Protein 8DIO (pdb70)

Nearest PDB structures (foldseek):
  8dio-assembly2_B  TM=1.007E+00  e=1.230E-20  Danio rerio
  8dio-assembly1_A  TM=1.001E+00  e=4.585E-19  Danio rerio
  5v4r-assembly1_A  TM=9.977E-01  e=3.016E-18  Homo sapiens
  4zc4-assembly1_D  TM=9.791E-01  e=2.599E-18  Homo sapiens
  5c0v-assembly2_B  TM=9.971E-01  e=9.909E-18  Homo sapiens

Organism: Danio rerio (NCBI:txid7955)

Solvent-accessible surface area: 15575 Å² total; per-residue (Å²): 204,36,35,2,78,49,2,59,118,101,117,24,63,55,130,125,40,14,100,127,1,71,142,102,0,36,89,39,8,152,188,70,26,29,13,110,2,78,42,5,16,31,0,0,91,0,0,3,89,16,1,34,86,110,55,73,161,155,20,7,75,42,0,55,100,20,0,24,66,4,15,162,108,38,53,18,14,1,17,1,1,0,0,41,7,0,8,110,5,5,81,61,76,65,75,92,89,9,7,126,24,0,8,74,5,0,18,101,5,42,119,60,25,13,9,18,0,0,42,32,0,104,31,1,62,82,161,21,87,44,154,156,42,87,35,73,112,115,0,112,57,22,10,65,48,27,64,44,26,96,178,24,30,0,42,60,2,60,93,166,164,25,60,70,116,114,54,9,92,118,0,74,49,95,0,45,102,39,13,170,183,87,23,39,16,99,4,68,43,6,16,14,0,0,62,0,1,2,91,20,2,44,110,108,57,50,64,64,15,3,89,78,0,38,116,26,0,29,75,4,21,172,112,39,50,13,28,1,18,3,2,0,0,59,7,0,7,126,6,9,90,66,136,73,68,103,90,5,10,132,21,0,16,71,12,0,21,96,7,44,112,64,22,11,21,10,0,9,64,32,0,98,36,4,60,64,163,26,104,86,152,46,95,38,39,107,110,0,106,126,39,9,76,83,44,78,61

Secondary structure (DSSP, 8-state):
--HHHHHHSTT---HHHHHHHHHHHHHHHHHH-TT--HHHHHHHHHHHHHHHHS--HHHHHHHHHHHHHHHHHT--HHHHHHHHHHHHHHHHS--HHHHHHHHHHHHHHHHTT--HHHHHHHHHHHH----S----HHHHHHHTTTSTT-/--HHHHHTSTT---HHHHHHHHHHHHHHHHHT-TTT-HHHHHHHHHHHHHHHHS--HHHHHHHHHHHHHHHTTT--HHHHHHHHHHHHHHHHS--HHHHHHHHHHHHHHHHTT--HHHHHHHHHHTT--------HHHHHHHTTS--

Foldseek 3Di:
DDLLVQCLDDPRNDDVSVVVLVCVLVVCCVVQHQPRDVSVLSVLQSLLRVCLPVNDPVSLVVLVVSQVVSVVVPRNSSVLSNLSSLLNSCQSPNDLVSVVVLLVVLLVCVVVVHCSSLVSVVNSVVRHPDPPRDHDPVSVVVNVVCVVVD/DPLLVQCLDVVRNDPVSVVVLVVVLVVCCVVQHQPRDVSVLSLLQSLLRVCLVPNDPVSLVVLVVSQVVSVVVVRNSSVLSVLSSLLVSCQSPNDVVSVVVLQVVLVVQVVVVDCSSLVSVVVSVVDHPDPDDHDVVNVVVNVVVPD

Sequence (297 aa):
QHPSHELLKENGFTQHVYHKYRRRCLNERKRLGIGQSQEMNTTLFRFWSFFLRDHFNRKMYEEFRQLSVEDGKEGYRYGLECLFRFYSYGLERKFRPDIFKDFQEETVKDYEAGQLYGLEKFWAFLKYSKTKNMEIEPKLQEHLSKFRRLEQHPSHELLKENGFTQHVYHKYRRRCLNERKRLGIGQSQEMNTTLFRFWSFFLRDHFNRKMYEEFRQQLSVEDGKEGYRYGLECLFRFYSYGLERKFRPDIFKDFQEETVKDYEAGQLYGLEKFWAFLKYSKTNMEIEPKLQEHLSKFRR

Radius of gyration: 20.03 Å; Cα contacts (8 Å, |Δi|>4): 323; chains: 2; bounding box: 47×46×46 Å

Structure (mmCIF, N/CA/C/O backbone):
data_8DIO
#
_entry.id   8DIO
#
_cell.length_a   47.950
_cell.length_b   59.702
_cell.length_c   60.381
_cell.angle_alpha   90.000
_cell.angle_beta   100.307
_cell.angle_gamma   90.000
#
_symmetry.space_group_name_H-M   'P 1 21 1'
#
loop_
_entity.id
_entity.type
_entity.pdbx_description
1 polymer 'La ribonucleoprotein 1, translational regulator'
2 non-polymer '[[(2~{R},3~{S},4~{R},5~{R})-5-(2-azanyl-7-methyl-6-oxidanylidene-1~{H}-purin-9-ium-9-yl)-3,4-bis(oxidanyl)oxolan-2-yl]methoxy-oxidanyl-phosphoryl] [[(2~{R},3~{S},4~{R},5~{R})-5-(4-azanyl-2-oxidanylidene-pyrimidin-1-yl)-3,4-bis(oxidanyl)oxolan-2-yl]methoxy-oxidanyl-phosphoryl] hydrogen phosphate'
3 non-polymer 2-amino-7-methyl-1,7-dihydro-6H-purin-6-one
4 water water
#
loop_
_atom_site.group_PDB
_atom_site.id
_atom_site.type_symbol
_atom_site.label_atom_id
_atom_site.label_alt_id
_atom_site.label_comp_id
_atom_site.label_asym_id
_atom_site.label_entity_id
_atom_site.label_seq_id
_atom_site.pdbx_PDB_ins_code
_atom_site.Cartn_x
_atom_site.Cartn_y
_atom_site.Cartn_z
_atom_site.occupancy
_atom_site.B_iso_or_equiv
_atom_site.auth_seq_id
_atom_site.auth_comp_id
_atom_site.auth_asym_id
_atom_site.auth_atom_id
_atom_site.pdbx_PDB_model_num
ATOM 1 N N . GLN A 1 1 ? 19.81244 3.11875 -14.19974 1.000 42.18868 796 GLN A N 1
ATOM 2 C CA . GLN A 1 1 ? 20.70290 4.08180 -13.53003 1.000 42.40111 796 GLN A CA 1
ATOM 3 C C . GLN A 1 1 ? 20.05904 4.63639 -12.24047 1.000 39.25573 796 GLN A C 1
ATOM 4 O O . GLN A 1 1 ? 20.65156 4.55582 -11.17807 1.000 39.56229 796 GLN A O 1
ATOM 17 N N . HIS A 1 2 ? 18.85877 5.18596 -12.31879 1.000 37.77519 797 HIS A N 1
ATOM 18 C CA . HIS A 1 2 ? 18.20634 5.77753 -11.13240 1.000 34.98888 797 HIS A CA 1
ATOM 19 C C . HIS A 1 2 ? 17.52038 4.71065 -10.28732 1.000 33.36181 797 HIS A C 1
ATOM 20 O O . HIS A 1 2 ? 16.74260 3.90853 -10.83095 1.000 32.90337 797 HIS A O 1
ATOM 34 N N . PRO A 1 3 ? 17.68570 4.71858 -8.95325 1.000 32.42804 798 PRO A N 1
ATOM 35 C CA . PRO A 1 3 ? 17.09164 3.64224 -8.13870 1.000 32.11136 798 PRO A CA 1
ATOM 36 C C . PRO A 1 3 ? 15.62394 3.36431 -8.44845 1.000 30.51795 798 PRO A C 1
ATOM 37 O O . PRO A 1 3 ? 15.19986 2.20841 -8.43274 1.000 30.04916 798 PRO A O 1
ATOM 48 N N . SER A 1 4 ? 14.83046 4.39769 -8.70399 1.000 29.89374 799 SER A N 1
ATOM 49 C CA . SER A 1 4 ? 13.44442 4.13683 -9.05639 1.000 28.15483 799 SER A CA 1
ATOM 50 C C . SER A 1 4 ? 13.35422 3.26440 -10.30477 1.000 28.00484 799 SER A C 1
ATOM 51 O O . SER A 1 4 ? 12.41546 2.46128 -10.43780 1.000 27.29344 799 SER A O 1
ATOM 59 N N . HIS A 1 5 ? 14.33174 3.36762 -11.20681 1.000 30.81313 800 HIS A N 1
ATOM 60 C CA . HIS A 1 5 ? 14.25923 2.60925 -12.45511 1.000 32.31667 800 HIS A CA 1
ATOM 61 C C . HIS A 1 5 ? 14.73369 1.17807 -12.23975 1.000 33.85110 800 HIS A C 1
ATOM 62 O O . HIS A 1 5 ? 14.14860 0.23626 -12.78424 1.000 34.20290 800 HIS A O 1
ATOM 76 N N . GLU A 1 6 ? 15.75863 0.98167 -11.41414 1.000 31.26035 801 GLU A N 1
ATOM 77 C CA . GLU A 1 6 ? 16.11059 -0.37316 -11.00173 1.000 32.38752 801 GLU A CA 1
ATOM 78 C C . GLU A 1 6 ? 14.93055 -1.04324 -10.30369 1.000 30.55769 801 GLU A C 1
ATOM 79 O O . GLU A 1 6 ? 14.53716 -2.15741 -10.65656 1.000 31.36880 801 GLU A O 1
ATOM 83 N N . LEU A 1 7 ? 14.32891 -0.36436 -9.32681 1.000 31.94245 802 LEU A N 1
ATOM 84 C CA . LEU A 1 7 ? 13.23624 -0.97133 -8.57163 1.000 30.21046 802 LEU A CA 1
ATOM 85 C C . LEU A 1 7 ? 12.05157 -1.33698 -9.45082 1.000 29.97088 802 LEU A C 1
ATOM 86 O O . LEU A 1 7 ? 11.25234 -2.19291 -9.06077 1.000 29.63059 802 LEU A O 1
ATOM 102 N N . LEU A 1 8 ? 11.90179 -0.71099 -10.61493 1.000 30.44906 803 LEU A N 1
ATOM 103 C CA . LEU A 1 8 ? 10.71701 -0.95544 -11.43301 1.000 29.95544 803 LEU A CA 1
ATOM 104 C C . LEU A 1 8 ? 10.91715 -2.09487 -12.42114 1.000 32.45842 803 LEU A C 1
ATOM 105 O O . LEU A 1 8 ? 9.94480 -2.54866 -13.01347 1.000 32.60324 803 LEU A O 1
ATOM 121 N N . LYS A 1 9 ? 12.13750 -2.58526 -12.59112 1.000 34.93482 804 LYS A N 1
ATOM 122 C CA . LYS A 1 9 ? 12.41900 -3.61498 -13.56881 1.000 37.72023 804 LYS A CA 1
ATOM 123 C C . LYS A 1 9 ? 11.94955 -4.98719 -13.08753 1.000 38.16131 804 LYS A C 1
ATOM 124 O O . LYS A 1 9 ? 11.53713 -5.17963 -11.93694 1.000 36.67690 804 LYS A O 1
ATOM 143 N N . GLU A 1 10 ? 12.05761 -5.95142 -14.00347 1.000 40.54682 805 GLU A N 1
ATOM 144 C CA . GLU A 1 10 ? 11.57991 -7.30215 -13.77291 1.000 41.57937 805 GLU A CA 1
ATOM 145 C C . GLU A 1 10 ? 12.28241 -7.90076 -12.57288 1.000 41.69782 805 GLU A C 1
ATOM 146 O O . GLU A 1 10 ? 13.51186 -7.97220 -12.54496 1.000 43.35307 805 GLU A O 1
ATOM 150 N N . ASN A 1 11 ? 11.49731 -8.33053 -11.58554 1.000 39.94441 806 ASN A N 1
ATOM 151 C CA . ASN A 1 11 ? 12.02333 -8.82525 -10.31944 1.000 39.74508 806 ASN A CA 1
ATOM 152 C C . ASN A 1 11 ? 13.22059 -7.98425 -9.86224 1.000 39.53712 806 ASN A C 1
ATOM 153 O O . ASN A 1 11 ? 14.26716 -8.49657 -9.47321 1.000 41.16253 806 ASN A O 1
ATOM 157 N N . GLY A 1 12 ? 13.06673 -6.66212 -9.93440 1.000 37.37590 807 GLY A N 1
ATOM 158 C CA . GLY A 1 12 ? 14.15658 -5.78626 -9.53527 1.000 37.04812 807 GLY A CA 1
ATOM 159 C C . GLY A 1 12 ? 13.92710 -5.11496 -8.19860 1.000 34.59327 807 GLY A C 1
ATOM 160 O O . GLY A 1 12 ? 14.82912 -4.46887 -7.66873 1.000 34.69762 807 GLY A O 1
ATOM 164 N N . PHE A 1 13 ? 12.73881 -5.25424 -7.63309 1.000 33.53477 808 PHE A N 1
ATOM 165 C CA . PHE A 1 13 ? 12.49043 -4.67398 -6.32194 1.000 31.60626 808 PHE A CA 1
ATOM 166 C C . PHE A 1 13 ? 13.28682 -5.42910 -5.26337 1.000 32.57861 808 PHE A C 1
ATOM 167 O O . PHE A 1 13 ? 13.17491 -6.65662 -5.13863 1.000 33.75659 808 PHE A O 1
ATOM 184 N N . THR A 1 14 ? 14.12156 -4.70414 -4.52236 1.000 31.29776 809 THR A N 1
ATOM 185 C CA . THR A 1 14 ? 14.70583 -5.22386 -3.29037 1.000 31.97874 809 THR A CA 1
ATOM 186 C C . THR A 1 14 ? 14.39656 -4.23887 -2.16667 1.000 30.93550 809 THR A C 1
ATOM 187 O O . THR A 1 14 ? 14.21225 -3.02770 -2.39034 1.000 30.67184 809 THR A O 1
ATOM 198 N N . GLN A 1 15 ? 14.33290 -4.78455 -0.94666 1.000 29.59526 810 GLN A N 1
ATOM 199 C CA . GLN A 1 15 ? 13.86531 -3.99141 0.18101 1.000 29.12312 810 GLN A CA 1
ATOM 200 C C . GLN A 1 15 ? 14.94137 -3.02726 0.65140 1.000 30.34928 810 GLN A C 1
ATOM 201 O O . GLN A 1 15 ? 14.61836 -1.91684 1.08960 1.000 30.24113 810 GLN A O 1
ATOM 215 N N . HIS A 1 16 ? 16.20853 -3.42507 0.55698 1.000 33.05740 811 HIS A N 1
ATOM 216 C CA . HIS A 1 16 ? 17.25785 -2.53497 1.04074 1.000 34.20581 811 HIS A CA 1
ATOM 217 C C . HIS A 1 16 ? 17.47400 -1.37534 0.08672 1.000 34.57729 811 HIS A C 1
ATOM 218 O O . HIS A 1 16 ? 17.77912 -0.26765 0.53149 1.000 34.96453 811 HIS A O 1
ATOM 232 N N . VAL A 1 17 ? 17.31892 -1.60782 -1.22589 1.000 30.99540 812 VAL A N 1
ATOM 233 C CA . VAL A 1 17 ? 17.43889 -0.50908 -2.17872 1.000 31.13966 812 VAL A CA 1
ATOM 234 C C . VAL A 1 17 ? 16.26103 0.43873 -2.01167 1.000 30.24883 812 VAL A C 1
ATOM 235 O O . VAL A 1 17 ? 16.43755 1.66087 -1.98635 1.000 30.72049 812 VAL A O 1
ATOM 248 N N . TYR A 1 18 ? 15.05263 -0.10816 -1.81896 1.000 28.43781 813 TYR A N 1
ATOM 249 C CA . TYR A 1 18 ? 13.88255 0.74889 -1.67321 1.000 27.53867 813 TYR A CA 1
ATOM 250 C C . TYR A 1 18 ? 13.94088 1.53604 -0.36261 1.000 28.20425 813 TYR A C 1
ATOM 251 O O . TYR A 1 18 ? 13.60672 2.73125 -0.33267 1.000 28.38245 813 TYR A O 1
ATOM 269 N N . HIS A 1 19 ? 14.37448 0.89052 0.72847 1.000 27.52302 814 HIS A N 1
ATOM 270 C CA . HIS A 1 19 ? 14.40042 1.58533 2.00960 1.000 27.86526 814 HIS A CA 1
ATOM 271 C C . HIS A 1 19 ? 15.35058 2.78367 1.95359 1.000 29.11470 814 HIS A C 1
ATOM 272 O O . HIS A 1 19 ? 15.01521 3.87873 2.40623 1.000 28.97411 814 HIS A O 1
ATOM 286 N N . LYS A 1 20 ? 16.55500 2.57688 1.40927 1.000 28.70934 815 LYS A N 1
ATOM 287 C CA . LYS A 1 20 ? 17.51055 3.66368 1.20346 1.000 29.39730 815 LYS A CA 1
ATOM 288 C C . LYS A 1 20 ? 16.89300 4.80792 0.39864 1.000 29.12920 815 LYS A C 1
ATOM 289 O O . LYS A 1 20 ? 16.92384 5.96756 0.80769 1.000 29.25037 815 LYS A O 1
ATOM 308 N N . TYR A 1 21 ? 16.30160 4.47271 -0.74636 1.000 27.35510 816 TYR A N 1
ATOM 309 C CA . TYR A 1 21 ? 15.76629 5.47358 -1.66325 1.000 27.05720 816 TYR A CA 1
ATOM 310 C C . TYR A 1 21 ? 14.62966 6.27296 -1.02379 1.000 26.80799 816 TYR A C 1
ATOM 311 O O . TYR A 1 21 ? 14.61578 7.51224 -1.07364 1.000 26.92261 816 TYR A O 1
ATOM 329 N N . ARG A 1 22 ? 13.66337 5.56692 -0.43035 1.000 28.48219 817 ARG A N 1
ATOM 330 C CA . ARG A 1 22 ? 12.55959 6.19110 0.28956 1.000 27.69567 817 ARG A CA 1
ATOM 331 C C . ARG A 1 22 ? 13.03961 7.20259 1.33472 1.000 27.98221 817 ARG A C 1
ATOM 332 O O . ARG A 1 22 ? 12.58672 8.34944 1.36163 1.000 27.08321 817 ARG A O 1
ATOM 353 N N . ARG A 1 23 ? 13.91212 6.75592 2.22911 1.000 30.74547 818 ARG A N 1
ATOM 354 C CA . ARG A 1 23 ? 14.41461 7.57915 3.31772 1.000 29.99222 818 ARG A CA 1
ATOM 355 C C . ARG A 1 23 ? 15.03993 8.87170 2.80976 1.000 30.93658 818 ARG A C 1
ATOM 356 O O . ARG A 1 23 ? 14.71092 9.96164 3.28904 1.000 29.42305 818 ARG A O 1
ATOM 377 N N . ARG A 1 24 ? 15.92432 8.77080 1.82111 1.000 29.10073 819 ARG A N 1
ATOM 378 C CA . ARG A 1 24 ? 16.47984 9.97030 1.19513 1.000 29.13168 819 ARG A CA 1
ATOM 379 C C . ARG A 1 24 ? 15.37884 10.89626 0.67174 1.000 28.53047 819 ARG A C 1
ATOM 380 O O . ARG A 1 24 ? 15.35578 12.09245 0.99226 1.000 27.79517 819 ARG A O 1
ATOM 401 N N . CYS A 1 25 ? 14.43984 10.35360 -0.11065 1.000 26.45556 820 CYS A N 1
ATOM 402 C CA . CYS A 1 25 ? 13.31884 11.14818 -0.62230 1.000 25.92642 820 CYS A CA 1
ATOM 403 C C . CYS A 1 25 ? 12.52807 11.82198 0.50149 1.000 23.86034 820 CYS A C 1
ATOM 404 O O . CYS A 1 25 ? 12.31952 13.04120 0.49263 1.000 22.96336 820 CYS A O 1
ATOM 412 N N . LEU A 1 26 ? 12.04864 11.03300 1.46969 1.000 27.72424 821 LEU A N 1
ATOM 413 C CA . LEU A 1 26 ? 11.32349 11.62602 2.58764 1.000 25.10614 821 LEU A CA 1
ATOM 414 C C . LEU A 1 26 ? 12.20111 12.61201 3.36907 1.000 25.20610 821 LEU A C 1
ATOM 415 O O . LEU A 1 26 ? 11.73399 13.68047 3.77767 1.000 24.00258 821 LEU A O 1
ATOM 431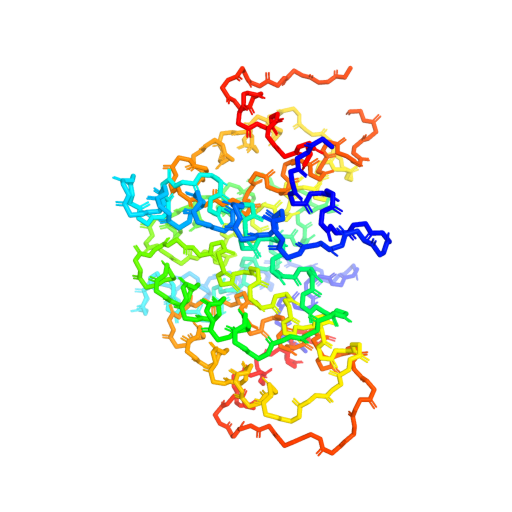 N N . ASN A 1 27 ? 13.47133 12.27538 3.58235 1.000 29.58719 822 ASN A N 1
ATOM 432 C CA . ASN A 1 27 ? 14.37259 13.21151 4.24124 1.000 29.71019 822 ASN A CA 1
ATOM 433 C C . ASN A 1 27 ? 14.45910 14.52208 3.44928 1.000 30.13851 822 ASN A C 1
ATOM 434 O O . ASN A 1 27 ? 14.30523 15.61250 4.00266 1.000 29.03341 822 ASN A O 1
ATOM 445 N N . GLU A 1 28 ? 14.63874 14.43141 2.13026 1.000 30.19945 823 GLU A N 1
ATOM 446 C CA . GLU A 1 28 ? 14.71975 15.65268 1.31649 1.000 30.49623 823 GLU A CA 1
ATOM 447 C C . GLU A 1 28 ? 13.37258 16.40923 1.25553 1.000 29.12038 823 GLU A C 1
ATOM 448 O O . GLU A 1 28 ? 13.36594 17.64784 1.19417 1.000 28.76344 823 GLU A O 1
ATOM 460 N N . ARG A 1 29 ? 12.23335 15.71900 1.35008 1.000 29.67245 824 ARG A N 1
ATOM 461 C CA . ARG A 1 29 ? 10.95713 16.42789 1.47881 1.000 28.24602 824 ARG A CA 1
ATOM 462 C C . ARG A 1 29 ? 10.91592 17.30057 2.73884 1.000 27.14411 824 ARG A C 1
ATOM 463 O O . ARG A 1 29 ? 10.47801 18.45612 2.68450 1.000 27.10984 824 ARG A O 1
ATOM 484 N N . LYS A 1 30 ? 11.37318 16.77722 3.87821 1.000 30.07788 825 LYS A N 1
ATOM 485 C CA . LYS A 1 30 ? 11.35937 17.58254 5.09506 1.000 31.43841 825 LYS A CA 1
ATOM 486 C C . LYS A 1 30 ? 12.37601 18.71122 5.01980 1.000 33.38059 825 LYS A C 1
ATOM 487 O O . LYS A 1 30 ? 12.06935 19.85920 5.35970 1.000 34.57073 825 LYS A O 1
ATOM 506 N N . ARG A 1 31 ? 13.58987 18.41445 4.56604 1.000 31.00550 826 ARG A N 1
ATOM 507 C CA . ARG A 1 31 ? 14.64879 19.41765 4.59396 1.000 33.21772 826 ARG A CA 1
ATOM 508 C C . ARG A 1 31 ? 14.29619 20.59489 3.69873 1.000 33.42258 826 ARG A C 1
ATOM 509 O O . ARG A 1 31 ? 14.38193 21.76314 4.11721 1.000 35.00637 826 ARG A O 1
ATOM 530 N N . LEU A 1 32 ? 13.92611 20.30675 2.44973 1.000 30.13488 827 LEU A N 1
ATOM 531 C CA . LEU A 1 32 ? 13.70433 21.32571 1.42853 1.000 30.39528 827 LEU A CA 1
ATOM 532 C C . LEU A 1 32 ? 12.27651 21.85876 1.43416 1.000 29.20665 827 LEU A C 1
ATOM 533 O O . LEU A 1 32 ? 12.05770 23.01607 1.07929 1.000 30.02290 827 LEU A O 1
ATOM 549 N N . GLY A 1 33 ? 11.31844 21.05614 1.83840 1.000 27.59347 828 GLY A N 1
ATOM 550 C CA . GLY A 1 33 ? 9.94390 21.49545 1.90879 1.000 26.65139 828 GLY A CA 1
ATOM 551 C C . GLY A 1 33 ? 9.08439 20.78416 0.88235 1.000 24.77843 828 GLY A C 1
ATOM 552 O O . GLY A 1 33 ? 9.56242 20.34310 -0.17533 1.000 25.86893 828 GLY A O 1
ATOM 556 N N . ILE A 1 34 ? 7.79812 20.65053 1.21156 1.000 25.96487 829 ILE A N 1
ATOM 557 C CA . ILE A 1 34 ? 6.83627 20.04864 0.29562 1.000 25.84846 829 ILE A CA 1
ATOM 558 C C . ILE A 1 34 ? 6.92675 20.70756 -1.06624 1.000 26.94069 829 ILE A C 1
ATOM 559 O O . ILE A 1 34 ? 6.96907 21.94183 -1.18846 1.000 27.04211 829 ILE A O 1
ATOM 575 N N . GLY A 1 35 ? 6.92711 19.88736 -2.10095 1.000 24.78668 830 GLY A N 1
ATOM 576 C CA . GLY A 1 35 ? 6.88710 20.38240 -3.45959 1.000 25.87101 830 GLY A CA 1
ATOM 577 C C . GLY A 1 35 ? 8.20206 20.91850 -3.96128 1.000 26.96388 830 GLY A C 1
ATOM 578 O O . GLY A 1 35 ? 8.28649 21.37081 -5.11069 1.000 27.75769 830 GLY A O 1
ATOM 582 N N . GLN A 1 36 ? 9.23558 20.85354 -3.15508 1.000 27.29323 831 GLN A N 1
ATOM 583 C CA . GLN A 1 36 ? 10.51881 21.43540 -3.47384 1.000 28.20860 831 GLN A CA 1
ATOM 584 C C . GLN A 1 36 ? 11.62826 20.40396 -3.65380 1.000 29.23007 831 GLN A C 1
ATOM 585 O O . GLN A 1 36 ? 12.76128 20.78624 -3.99828 1.000 29.78134 831 GLN A O 1
ATOM 599 N N . SER A 1 37 ? 11.32299 19.10872 -3.48907 1.000 25.36048 832 SER A N 1
ATOM 600 C CA . SER A 1 37 ? 12.25854 18.02351 -3.76276 1.000 26.32118 832 SER A CA 1
ATOM 601 C C . SER A 1 37 ? 11.86880 17.28001 -5.04030 1.000 26.49158 832 SER A C 1
ATOM 602 O O . SER A 1 37 ? 10.79761 16.66347 -5.11006 1.000 26.51441 832 SER A O 1
ATOM 610 N N . GLN A 1 38 ? 12.74943 17.33168 -6.04742 1.000 26.44253 833 GLN A N 1
ATOM 611 C CA . GLN A 1 38 ? 12.51645 16.57202 -7.27348 1.000 26.14278 833 GLN A CA 1
ATOM 612 C C . GLN A 1 38 ? 12.70143 15.07981 -7.01848 1.000 26.30359 833 GLN A C 1
ATOM 613 O O . GLN A 1 38 ? 12.05917 14.25200 -7.66036 1.000 25.69142 833 GLN A O 1
ATOM 627 N N . GLU A 1 39 ? 13.55557 14.70539 -6.07632 1.000 26.31628 834 GLU A N 1
ATOM 628 C CA . GLU A 1 39 ? 13.64671 13.28013 -5.76397 1.000 26.40157 834 GLU A CA 1
ATOM 629 C C . GLU A 1 39 ? 12.34724 12.76074 -5.16917 1.000 26.39645 834 GLU A C 1
ATOM 630 O O . GLU A 1 39 ? 11.97079 11.60942 -5.41924 1.000 26.04263 834 GLU A O 1
ATOM 642 N N . MET A 1 40 ? 11.64533 13.60266 -4.40353 1.000 23.22197 835 MET A N 1
ATOM 643 C CA . MET A 1 40 ? 10.34680 13.19021 -3.88572 1.000 22.96814 835 MET A CA 1
ATOM 644 C C . MET A 1 40 ? 9.38693 12.93832 -5.02306 1.000 22.47302 835 MET A C 1
ATOM 645 O O . MET A 1 40 ? 8.55863 12.02462 -4.96093 1.000 22.01509 835 MET A O 1
ATOM 659 N N . ASN A 1 41 ? 9.49075 13.75071 -6.08543 1.000 23.64381 836 ASN A N 1
ATOM 660 C CA . ASN A 1 41 ? 8.64234 13.58199 -7.25668 1.000 22.47741 836 ASN A CA 1
ATOM 661 C C . ASN A 1 41 ? 8.89460 12.23604 -7.93786 1.000 21.37041 836 ASN A C 1
ATOM 662 O O . ASN A 1 41 ? 7.94817 11.57574 -8.38455 1.000 19.78804 836 ASN A O 1
ATOM 673 N N A THR A 1 42 ? 10.15374 11.79930 -7.99576 0.100 21.58185 837 THR A N 1
ATOM 674 N N B THR A 1 42 ? 10.17071 11.81757 -8.03604 0.900 21.57729 837 THR A N 1
ATOM 675 C CA A THR A 1 42 ? 10.43881 10.48641 -8.56127 0.100 20.76322 837 THR A CA 1
ATOM 676 C CA B THR A 1 42 ? 10.47794 10.49104 -8.57020 0.900 20.79567 837 THR A CA 1
ATOM 677 C C A THR A 1 42 ? 9.80180 9.37353 -7.73906 0.100 20.55240 837 THR A C 1
ATOM 678 C C B THR A 1 42 ? 9.81771 9.38154 -7.75102 0.900 20.56685 837 THR A C 1
ATOM 679 O O A THR A 1 42 ? 9.46105 8.31568 -8.28304 0.100 19.17146 837 THR A O 1
ATOM 680 O O B THR A 1 42 ? 9.50108 8.32132 -8.30222 0.900 19.21836 837 THR A O 1
ATOM 701 N N . LEU A 1 43 ? 9.63301 9.58931 -6.43160 1.000 21.09027 838 LEU A N 1
ATOM 702 C CA . LEU A 1 43 ? 9.01290 8.57387 -5.57125 1.000 20.28209 838 LEU A CA 1
ATOM 703 C C . LEU A 1 43 ? 7.49057 8.51088 -5.77283 1.000 17.92338 838 LEU A C 1
ATOM 704 O O . LEU A 1 43 ? 6.91647 7.41311 -5.79286 1.000 16.30049 838 LEU A O 1
ATOM 721 N N . PHE A 1 44 ? 6.83207 9.67512 -5.91388 1.000 20.73351 839 PHE A N 1
ATOM 722 C CA . PHE A 1 44 ? 5.42872 9.69916 -6.32000 1.000 18.03676 839 PHE A CA 1
ATOM 723 C C . PHE A 1 44 ? 5.22679 8.92347 -7.62584 1.000 16.42321 839 PHE A C 1
ATOM 724 O O . PHE A 1 44 ? 4.24857 8.18163 -7.77585 1.000 14.81786 839 PHE A O 1
ATOM 741 N N . ARG A 1 45 ? 6.14995 9.08222 -8.57462 1.000 19.68793 840 ARG A N 1
ATOM 742 C CA . ARG A 1 45 ? 5.98077 8.39720 -9.85378 1.000 18.16799 840 ARG A CA 1
ATOM 743 C C . ARG A 1 45 ? 6.37871 6.92192 -9.76828 1.000 18.27375 840 ARG A C 1
ATOM 744 O O . ARG A 1 45 ? 5.76425 6.08396 -10.44634 1.000 17.74480 840 ARG A O 1
ATOM 765 N N . PHE A 1 46 ? 7.37523 6.57592 -8.94470 1.000 18.62875 841 PHE A N 1
ATOM 766 C CA . PHE A 1 46 ? 7.62925 5.16466 -8.67925 1.000 18.65710 841 PHE A CA 1
ATOM 767 C C . PHE A 1 46 ? 6.38906 4.50112 -8.08062 1.000 17.33394 841 PHE A C 1
ATOM 768 O O . PHE A 1 46 ? 5.96186 3.43414 -8.54809 1.000 17.10462 841 PHE A O 1
ATOM 785 N N . TRP A 1 47 ? 5.79770 5.12640 -7.04540 1.000 17.53482 842 TRP A N 1
ATOM 786 C CA . TRP A 1 47 ? 4.62181 4.53439 -6.40820 1.000 16.31542 842 TRP A CA 1
ATOM 787 C C . TRP A 1 47 ? 3.47261 4.38502 -7.40742 1.000 15.52676 842 TRP A C 1
ATOM 788 O O . TRP A 1 47 ? 2.79746 3.35033 -7.44553 1.000 15.48061 842 TRP A O 1
ATOM 809 N N . SER A 1 48 ? 3.23272 5.41784 -8.21330 1.000 17.57440 843 SER A N 1
ATOM 810 C CA . SER A 1 48 ? 2.14902 5.35166 -9.17366 1.000 16.72302 843 SER A CA 1
ATOM 811 C C . SER A 1 48 ? 2.24007 4.12014 -10.07499 1.000 17.49043 843 SER A C 1
ATOM 812 O O . SER A 1 48 ? 1.21846 3.52961 -10.42749 1.000 17.60034 843 SER A O 1
ATOM 820 N N . PHE A 1 49 ? 3.44720 3.75267 -10.49395 1.000 18.12157 844 PHE A N 1
ATOM 821 C CA . PHE A 1 49 ? 3.62791 2.62077 -11.39083 1.000 19.72338 844 PHE A CA 1
ATOM 822 C C . PHE A 1 49 ? 3.77903 1.30697 -10.61746 1.000 20.34334 844 PHE A C 1
ATOM 823 O O . PHE A 1 49 ? 3.12427 0.30800 -10.94028 1.000 21.08589 844 PHE A O 1
ATOM 840 N N . PHE A 1 50 ? 4.63370 1.30618 -9.59162 1.000 19.55931 845 PHE A N 1
ATOM 841 C CA . PHE A 1 50 ? 4.88936 0.08106 -8.84933 1.000 20.25099 845 PHE A CA 1
ATOM 842 C C . PHE A 1 50 ? 3.58864 -0.51737 -8.31091 1.000 19.86851 845 PHE A C 1
ATOM 843 O O . PHE A 1 50 ? 3.29470 -1.69775 -8.53028 1.000 20.98522 845 PHE A O 1
ATOM 860 N N . LEU A 1 51 ? 2.79288 0.28684 -7.60743 1.000 20.39969 846 LEU A N 1
ATOM 861 C CA . LEU A 1 51 ? 1.63094 -0.28173 -6.92505 1.000 20.21403 846 LEU A CA 1
ATOM 862 C C . LEU A 1 51 ? 0.55104 -0.81225 -7.87871 1.000 20.80648 846 LEU A C 1
ATOM 863 O O . LEU A 1 51 ? -0.35134 -1.50497 -7.41849 1.000 21.23790 846 LEU A O 1
ATOM 879 N N . ARG A 1 52 ? 0.63196 -0.52529 -9.17872 1.000 21.66310 847 ARG A N 1
ATOM 880 C CA . ARG A 1 52 ? -0.32546 -1.08328 -10.13157 1.000 22.62668 847 ARG A CA 1
ATOM 881 C C . ARG A 1 52 ? -0.24785 -2.59475 -10.16010 1.000 24.50498 847 ARG A C 1
ATOM 882 O O . ARG A 1 52 ? -1.27588 -3.27196 -10.19875 1.000 25.27641 847 ARG A O 1
ATOM 903 N N . ASP A 1 53 ? 0.97362 -3.12772 -10.16849 1.000 24.23588 848 ASP A N 1
ATOM 904 C CA . ASP A 1 53 ? 1.22628 -4.54827 -10.25671 1.000 26.21873 848 ASP A CA 1
ATOM 905 C C . ASP A 1 53 ? 1.79971 -5.19397 -8.99691 1.000 26.34832 848 ASP A C 1
ATOM 906 O O . ASP A 1 53 ? 1.76260 -6.42071 -8.89717 1.000 27.98925 848 ASP A O 1
ATOM 915 N N . HIS A 1 54 ? 2.29609 -4.42813 -8.03528 1.000 23.04327 849 HIS A N 1
ATOM 916 C CA . HIS A 1 54 ? 2.76684 -4.98912 -6.75682 1.000 23.22539 849 HIS A CA 1
ATOM 917 C C . HIS A 1 54 ? 2.18658 -4.14312 -5.63970 1.000 21.65203 849 HIS A C 1
ATOM 918 O O . HIS A 1 54 ? 2.88515 -3.41039 -4.93072 1.000 20.78666 849 HIS A O 1
ATOM 932 N N . PHE A 1 55 ? 0.86913 -4.18680 -5.55265 1.000 21.53040 850 PHE A N 1
ATOM 933 C CA . PHE A 1 55 ? 0.18132 -3.46049 -4.51281 1.000 20.43079 850 PHE A CA 1
ATOM 934 C C . PHE A 1 55 ? 0.68125 -3.89039 -3.13556 1.000 20.71973 850 PHE A C 1
ATOM 935 O O . PHE A 1 55 ? 0.88664 -5.07345 -2.87144 1.000 22.02714 850 PHE A O 1
ATOM 952 N N . ASN A 1 56 ? 0.86123 -2.90054 -2.25959 1.000 19.51282 851 ASN A N 1
ATOM 953 C CA . ASN A 1 56 ? 1.15036 -3.11027 -0.84458 1.000 19.81862 851 ASN A CA 1
ATOM 954 C C . ASN A 1 56 ? 0.38104 -2.04516 -0.07700 1.000 19.61699 851 ASN A C 1
ATOM 955 O O . ASN A 1 56 ? 0.40609 -0.85734 -0.46056 1.000 18.82923 851 ASN A O 1
ATOM 966 N N . ARG A 1 57 ? -0.29357 -2.45741 1.00070 1.000 19.82757 852 ARG A N 1
ATOM 967 C CA . ARG A 1 57 ? -1.23570 -1.53756 1.61917 1.000 20.68059 852 ARG A CA 1
ATOM 968 C C . ARG A 1 57 ? -0.51150 -0.38357 2.29506 1.000 20.45638 852 ARG A C 1
ATOM 969 O O . ARG A 1 57 ? -0.89145 0.77004 2.14052 1.000 20.56658 852 ARG A O 1
ATOM 990 N N . LYS A 1 58 ? 0.50969 -0.68596 3.07450 1.000 20.65700 853 LYS A N 1
ATOM 991 C CA . LYS A 1 58 ? 1.22100 0.36144 3.79476 1.000 20.44436 853 LYS A CA 1
ATOM 992 C C . LYS A 1 58 ? 1.85380 1.36640 2.85493 1.000 19.06134 853 LYS A C 1
ATOM 993 O O . LYS A 1 58 ? 1.85399 2.57465 3.12583 1.000 18.84955 853 LYS A O 1
ATOM 1012 N N . MET A 1 59 ? 2.41458 0.88558 1.74758 1.000 18.81836 854 MET A N 1
ATOM 1013 C CA . MET A 1 59 ? 2.99822 1.78620 0.76989 1.000 18.06264 854 MET A CA 1
ATOM 1014 C C . MET A 1 59 ? 1.90794 2.61586 0.09824 1.000 17.59271 854 MET A C 1
ATOM 1015 O O . MET A 1 59 ? 2.09940 3.80886 -0.16766 1.000 17.12759 854 MET A O 1
ATOM 1029 N N . TYR A 1 60 ? 0.73088 2.00467 -0.11981 1.000 16.47069 855 TYR A N 1
ATOM 1030 C CA . TYR A 1 60 ? -0.40376 2.72455 -0.68733 1.000 16.32214 855 TYR A CA 1
ATOM 1031 C C . TYR A 1 60 ? -0.87602 3.83535 0.23541 1.000 16.77904 855 TYR A C 1
ATOM 1032 O O . TYR A 1 60 ? -1.18208 4.93331 -0.22567 1.000 15.98977 855 TYR A O 1
ATOM 1050 N N . GLU A 1 61 ? -0.92540 3.55916 1.55180 1.000 17.08251 856 GLU A N 1
ATOM 1051 C CA . GLU A 1 61 ? -1.40184 4.53282 2.53402 1.000 18.02449 856 GLU A CA 1
ATOM 1052 C C . GLU A 1 61 ? -0.46612 5.72838 2.70158 1.000 16.45136 856 GLU A C 1
ATOM 1053 O O . GLU A 1 61 ? -0.92702 6.82135 3.04152 1.000 16.37759 856 GLU A O 1
ATOM 1065 N N . GLU A 1 62 ? 0.84018 5.52333 2.50824 1.000 18.91428 857 GLU A N 1
ATOM 1066 C CA . GLU A 1 62 ? 1.80597 6.61818 2.56836 1.000 18.07303 857 GLU A CA 1
ATOM 1067 C C . GLU A 1 62 ? 1.72791 7.48170 1.31179 1.000 17.28114 857 GLU A C 1
ATOM 1068 O O . GLU A 1 62 ? 1.78635 8.71678 1.37456 1.000 16.86365 857 GLU A O 1
ATOM 1080 N N . PHE A 1 63 ? 1.67540 6.83353 0.15786 1.000 17.99329 858 PHE A N 1
ATOM 1081 C CA . PHE A 1 63 ? 1.42571 7.47540 -1.12376 1.000 17.23368 858 PHE A CA 1
ATOM 1082 C C . PHE A 1 63 ? 0.19350 8.37222 -1.06149 1.000 16.50647 858 PHE A C 1
ATOM 1083 O O . PHE A 1 63 ? 0.28436 9.59190 -1.27772 1.000 16.18025 858 PHE A O 1
ATOM 1100 N N . ARG A 1 64 ? -0.95795 7.79822 -0.71303 1.000 16.42167 859 ARG A N 1
ATOM 1101 C CA . ARG A 1 64 ? -2.18531 8.58629 -0.62469 1.000 16.34360 859 ARG A CA 1
ATOM 1102 C C . ARG A 1 64 ? -2.05021 9.71463 0.39625 1.000 16.29943 859 ARG A C 1
ATOM 1103 O O . ARG A 1 64 ? -2.40566 10.87415 0.11416 1.000 15.43827 859 ARG A O 1
ATOM 1124 N N . GLN A 1 65 ? -1.53544 9.39272 1.59851 1.000 19.60663 860 GLN A N 1
ATOM 1125 C CA . GLN A 1 65 ? -1.35137 10.40615 2.63421 1.000 19.64971 860 GLN A CA 1
ATOM 1126 C C . GLN A 1 65 ? -0.44679 11.54184 2.16602 1.000 18.73048 860 GLN A C 1
ATOM 1127 O O . GLN A 1 65 ? -0.81593 12.71459 2.25960 1.000 18.36644 860 GLN A O 1
ATOM 1141 N N . LEU A 1 66 ? 0.73179 11.22583 1.63819 1.000 19.31582 861 LEU A N 1
ATOM 1142 C CA . LEU A 1 66 ? 1.67696 12.28620 1.27221 1.000 19.58261 861 LEU A CA 1
ATOM 1143 C C . LEU A 1 66 ? 1.21071 13.09918 0.05481 1.000 19.14275 861 LEU A C 1
ATOM 1144 O O . LEU A 1 66 ? 1.48659 14.30342 -0.02256 1.000 19.54312 861 LEU A O 1
ATOM 1160 N N . SER A 1 67 ? 0.50936 12.46094 -0.90248 1.000 19.30388 862 SER A N 1
ATOM 1161 C CA . SER A 1 67 ? 0.03774 13.18513 -2.08896 1.000 18.76386 862 SER A CA 1
ATOM 1162 C C . SER A 1 67 ? -1.14206 14.10088 -1.74962 1.000 18.08334 862 SER A C 1
ATOM 1163 O O . SER A 1 67 ? -1.23399 15.21299 -2.28332 1.000 18.16814 862 SER A O 1
ATOM 1171 N N . VAL A 1 68 ? -2.00002 13.68021 -0.80966 1.000 19.46785 863 VAL A N 1
ATOM 1172 C CA . VAL A 1 68 ? -3.09693 14.52748 -0.36951 1.000 19.18889 863 VAL A CA 1
ATOM 1173 C C . VAL A 1 68 ? -2.55968 15.72794 0.39998 1.000 19.81270 863 VAL A C 1
ATOM 1174 O O . VAL A 1 68 ? -3.06294 16.85079 0.24820 1.000 19.99716 863 VAL A O 1
ATOM 1187 N N . GLU A 1 69 ? -1.53638 15.50946 1.24549 1.000 20.79380 864 GLU A N 1
ATOM 1188 C CA . GLU A 1 69 ? -0.83159 16.61107 1.91415 1.000 21.58509 864 GLU A CA 1
ATOM 1189 C C . GLU A 1 69 ? -0.23765 17.60105 0.90319 1.000 21.85135 864 GLU A C 1
ATOM 1190 O O . GLU A 1 69 ? -0.41848 18.82545 1.02281 1.000 22.34556 864 GLU A O 1
ATOM 1202 N N . ASP A 1 70 ? 0.53713 17.09078 -0.06066 1.000 20.54063 865 ASP A N 1
ATOM 1203 C CA . ASP A 1 70 ? 1.09383 17.94892 -1.10178 1.000 21.65355 865 ASP A CA 1
ATOM 1204 C C . ASP A 1 70 ? -0.01757 18.72839 -1.81889 1.000 21.30175 865 ASP A C 1
ATOM 1205 O O . ASP A 1 70 ? 0.11849 19.93214 -2.07780 1.000 22.06610 865 ASP A O 1
ATOM 1214 N N . GLY A 1 71 ? -1.13360 18.05697 -2.10804 1.000 21.91863 866 GLY A N 1
ATOM 1215 C CA . GLY A 1 71 ? -2.19261 18.66541 -2.90418 1.000 21.53215 866 GLY A CA 1
ATOM 1216 C C . GLY A 1 71 ? -2.81816 19.86628 -2.23288 1.000 21.83740 866 GLY A C 1
ATOM 1217 O O . GLY A 1 71 ? -3.11013 20.86872 -2.89170 1.000 22.20184 866 GLY A O 1
ATOM 1221 N N . LYS A 1 72 ? -2.96140 19.81269 -0.90095 1.000 21.52735 867 LYS A N 1
ATOM 1222 C CA . LYS A 1 72 ? -3.52559 20.93286 -0.15497 1.000 22.77525 867 LYS A CA 1
ATOM 1223 C C . LYS A 1 72 ? -2.56795 22.12627 -0.05154 1.000 23.85833 867 LYS A C 1
ATOM 1224 O O . LYS A 1 72 ? -3.02735 23.27246 0.01292 1.000 24.82360 867 LYS A O 1
ATOM 1243 N N . GLU A 1 73 ? -1.25399 21.87261 -0.00026 1.000 22.97616 868 GLU A N 1
ATOM 1244 C CA . GLU A 1 73 ? -0.27112 22.94982 -0.05583 1.000 24.10991 868 GLU A CA 1
ATOM 1245 C C . GLU A 1 73 ? -0.12881 23.58021 -1.44201 1.000 23.96830 868 GLU A C 1
ATOM 1246 O O . GLU A 1 73 ? 0.44041 24.67218 -1.54030 1.000 24.93797 868 GLU A O 1
ATOM 1258 N N . GLY A 1 74 ? -0.61034 22.91152 -2.50132 1.000 23.23426 869 GLY A N 1
ATOM 1259 C CA . GLY A 1 74 ? -0.57721 23.48117 -3.82333 1.000 24.37746 869 GLY A CA 1
ATOM 1260 C C . GLY A 1 74 ? 0.28188 22.72981 -4.83078 1.000 25.90008 869 GLY A C 1
ATOM 1261 O O . GLY A 1 74 ? 0.44623 23.20458 -5.95674 1.000 27.30319 869 GLY A O 1
ATOM 1265 N N . TYR A 1 75 ? 0.80268 21.56612 -4.46518 1.000 23.27986 870 TYR A N 1
ATOM 1266 C CA . TYR A 1 75 ? 1.70216 20.79548 -5.32610 1.000 24.97497 870 TYR A CA 1
ATOM 1267 C C . TYR A 1 75 ? 0.93340 19.53737 -5.68981 1.000 24.11335 870 TYR A C 1
ATOM 1268 O O . TYR A 1 75 ? 0.76255 18.64316 -4.86043 1.000 22.54271 870 TYR A O 1
ATOM 1286 N N . ARG A 1 76 ? 0.442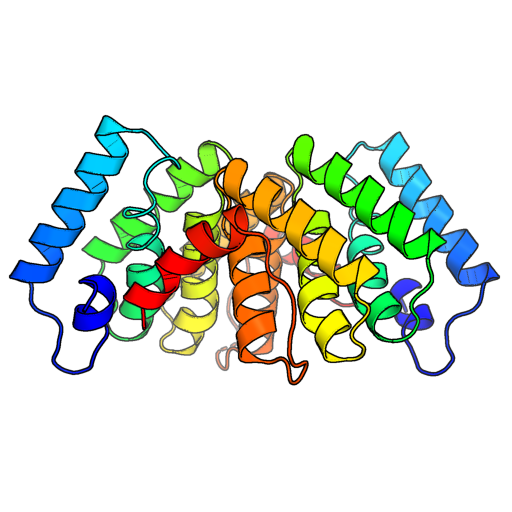94 19.48617 -6.91873 1.000 24.80391 871 ARG A N 1
ATOM 1287 C CA . ARG A 1 76 ? -0.51750 18.47681 -7.30041 1.000 22.20147 871 ARG A CA 1
ATOM 1288 C C . ARG A 1 76 ? 0.09673 17.29363 -8.03016 1.000 22.01893 871 ARG A C 1
ATOM 1289 O O . ARG A 1 76 ? -0.64084 16.39111 -8.43456 1.000 19.37955 871 ARG A O 1
ATOM 1310 N N . TYR A 1 77 ? 1.41454 17.27489 -8.24274 1.000 21.60374 872 TYR A N 1
ATOM 1311 C CA . TYR A 1 77 ? 1.99662 16.17181 -8.98700 1.000 20.74270 872 TYR A CA 1
ATOM 1312 C C . TYR A 1 77 ? 1.71468 14.83292 -8.30584 1.000 18.25836 872 TYR A C 1
ATOM 1313 O O . TYR A 1 77 ? 1.41433 13.84127 -8.98635 1.000 16.41708 872 TYR A O 1
ATOM 1331 N N . GLY A 1 78 ? 1.82227 14.77660 -6.98267 1.000 20.27606 873 GLY A N 1
ATOM 1332 C CA . GLY A 1 78 ? 1.51996 13.53217 -6.28605 1.000 18.31605 873 GLY A CA 1
ATOM 1333 C C . GLY A 1 78 ? 0.08595 13.06059 -6.47617 1.000 15.71023 873 GLY A C 1
ATOM 1334 O O . GLY A 1 78 ? -0.16518 11.87864 -6.70087 1.000 14.84309 873 GLY A O 1
ATOM 1338 N N . LEU A 1 79 ? -0.88191 13.96896 -6.32784 1.000 19.62232 874 LEU A N 1
ATOM 1339 C CA . LEU A 1 79 ? -2.27494 13.62141 -6.59179 1.000 18.15960 874 LEU A CA 1
ATOM 1340 C C . LEU A 1 79 ? -2.46571 13.17370 -8.04517 1.000 17.58869 874 LEU A C 1
ATOM 1341 O O . LEU A 1 79 ? -3.15731 12.17791 -8.32046 1.000 17.24677 874 LEU A O 1
ATOM 1357 N N . GLU A 1 80 ? -1.85458 13.87622 -8.99257 1.000 17.87244 875 GLU A N 1
ATOM 1358 C CA . GLU A 1 80 ? -1.93153 13.42152 -10.38765 1.000 17.66529 875 GLU A CA 1
ATOM 1359 C C . GLU A 1 80 ? -1.42080 11.97657 -10.51842 1.000 17.50998 875 GLU A C 1
ATOM 1360 O O . GLU A 1 80 ? -2.07689 11.10961 -11.12478 1.000 17.18676 875 GLU A O 1
ATOM 1372 N N . CYS A 1 81 ? -0.25669 11.68790 -9.91380 1.000 15.28475 876 CYS A N 1
ATOM 1373 C CA . CYS A 1 81 ? 0.23783 10.31828 -9.81619 1.000 15.37279 876 CYS A CA 1
ATOM 1374 C C . CYS A 1 81 ? -0.78247 9.38981 -9.14643 1.000 14.75101 876 CYS A C 1
ATOM 1375 O O . CYS A 1 81 ? -1.07003 8.29894 -9.65543 1.000 14.83156 876 CYS A O 1
ATOM 1383 N N . LEU A 1 82 ? -1.36109 9.82296 -8.01050 1.000 15.70294 877 LEU A N 1
ATOM 1384 C CA . LEU A 1 82 ? -2.31331 8.97639 -7.29586 1.000 15.83349 877 LEU A CA 1
ATOM 1385 C C . LEU A 1 82 ? -3.47619 8.58721 -8.19134 1.000 16.06513 877 LEU A C 1
ATOM 1386 O O . LEU A 1 82 ? -3.85607 7.40916 -8.24750 1.000 17.09373 877 LEU A O 1
ATOM 1402 N N . PHE A 1 83 ? -4.01461 9.57123 -8.94690 1.000 16.22642 878 PHE A N 1
ATOM 1403 C CA . PHE A 1 83 ? -5.21363 9.36394 -9.74715 1.000 16.92201 878 PHE A CA 1
ATOM 1404 C C . PHE A 1 83 ? -4.93167 8.46273 -10.92693 1.000 17.28400 878 PHE A C 1
ATOM 1405 O O . PHE A 1 83 ? -5.81758 7.71962 -11.35382 1.000 18.50112 878 PHE A O 1
ATOM 1422 N N . ARG A 1 84 ? -3.71071 8.51902 -11.46955 1.000 18.72865 879 ARG A N 1
ATOM 1423 C CA . ARG A 1 84 ? -3.32508 7.56205 -12.48773 1.000 19.17894 879 ARG A CA 1
ATOM 1424 C C . ARG A 1 84 ? -3.23701 6.16676 -11.88154 1.000 19.79581 879 ARG A C 1
ATOM 1425 O O . ARG A 1 84 ? -3.69758 5.18559 -12.48476 1.000 20.48509 879 ARG A O 1
ATOM 1446 N N . PHE A 1 85 ? -2.69056 6.05785 -10.67674 1.000 15.87665 880 PHE A N 1
ATOM 1447 C CA . PHE A 1 85 ? -2.62021 4.74886 -10.03806 1.000 16.56923 880 PHE A CA 1
ATOM 1448 C C . PHE A 1 85 ? -4.01913 4.16704 -9.87594 1.000 17.66923 880 PHE A C 1
ATOM 1449 O O . PHE A 1 85 ? -4.23811 2.97841 -10.13880 1.000 18.37672 880 PHE A O 1
ATOM 1466 N N . TYR A 1 86 ? -4.98191 5.00338 -9.45558 1.000 16.39891 881 TYR A N 1
ATOM 1467 C CA . TYR A 1 86 ? -6.36096 4.53426 -9.30800 1.000 18.05406 881 TYR A CA 1
ATOM 1468 C C . TYR A 1 86 ? -6.94107 4.08843 -10.64766 1.000 18.25576 881 TYR A C 1
ATOM 1469 O O . TYR A 1 86 ? -7.53714 3.01741 -10.75478 1.000 19.36920 881 TYR A O 1
ATOM 1487 N N . SER A 1 87 ? -6.77963 4.92656 -11.67707 1.000 21.26567 882 SER A N 1
ATOM 1488 C CA . SER A 1 87 ? -7.45406 4.69739 -12.94601 1.000 21.78584 882 SER A CA 1
ATOM 1489 C C . SER A 1 87 ? -6.85102 3.51551 -13.70470 1.000 21.40659 882 SER A C 1
ATOM 1490 O O . SER A 1 87 ? -7.59787 2.67628 -14.24153 1.000 22.41377 882 SER A O 1
ATOM 1498 N N . TYR A 1 88 ? -5.52029 3.40927 -13.73420 1.000 23.61040 883 TYR A N 1
ATOM 1499 C CA . TYR A 1 88 ? -4.85665 2.31267 -14.40554 1.000 24.98134 883 TYR A CA 1
ATOM 1500 C C . TYR A 1 88 ? -4.71808 1.08386 -13.52431 1.000 25.59225 883 TYR A C 1
ATOM 1501 O O . TYR A 1 88 ? -4.74383 -0.02511 -14.03331 1.000 27.12710 883 TYR A O 1
ATOM 1519 N N . GLY A 1 89 ? -4.58277 1.24543 -12.20067 1.000 21.64186 884 GLY A N 1
ATOM 1520 C CA . GLY A 1 89 ? -4.43387 0.08521 -11.33267 1.000 22.25925 884 GLY A CA 1
ATOM 1521 C C . GLY A 1 89 ? -5.73255 -0.66714 -11.11062 1.000 23.35449 884 GLY A C 1
ATOM 1522 O O . GLY A 1 89 ? -5.76092 -1.89412 -11.11816 1.000 24.76091 884 GLY A O 1
ATOM 1526 N N . LEU A 1 90 ? -6.83418 0.05413 -10.89662 1.000 21.34761 885 LEU A N 1
ATOM 1527 C CA . LEU A 1 90 ? -8.11735 -0.62810 -10.71925 1.000 22.74690 885 LEU A CA 1
ATOM 1528 C C . LEU A 1 90 ? -8.55955 -1.32530 -11.99019 1.000 23.47034 885 LEU A C 1
ATOM 1529 O O . LEU A 1 90 ? -9.39749 -2.24384 -11.93902 1.000 24.94061 885 LEU A O 1
ATOM 1545 N N . GLU A 1 91 ? -8.02217 -0.91132 -13.13779 1.000 25.11365 886 GLU A N 1
ATOM 1546 C CA . GLU A 1 91 ? -8.28266 -1.64969 -14.36973 1.000 26.94201 886 GLU A CA 1
ATOM 1547 C C . GLU A 1 91 ? -7.50032 -2.94523 -14.39038 1.000 28.52235 886 GLU A C 1
ATOM 1548 O O . GLU A 1 91 ? -7.98202 -3.96331 -14.87706 1.000 30.86610 886 GLU A O 1
ATOM 1560 N N . ARG A 1 92 ? -6.27426 -2.94004 -13.89405 1.000 25.76692 887 ARG A N 1
ATOM 1561 C CA . ARG A 1 92 ? -5.53998 -4.20085 -13.81973 1.000 27.48773 887 ARG A CA 1
ATOM 1562 C C . ARG A 1 92 ? -6.22948 -5.15626 -12.84605 1.000 28.45662 887 ARG A C 1
ATOM 1563 O O . ARG A 1 92 ? -6.58315 -6.28650 -13.19821 1.000 30.47812 887 ARG A O 1
ATOM 1567 N N . LYS A 1 93 ? -6.43584 -4.70389 -11.60004 1.000 28.46962 888 LYS A N 1
ATOM 1568 C CA . LYS A 1 93 ? -7.01840 -5.53111 -10.54592 1.000 29.17586 888 LYS A CA 1
ATOM 1569 C C . LYS A 1 93 ? -8.01160 -4.69385 -9.74557 1.000 28.16501 888 LYS A C 1
ATOM 1570 O O . LYS A 1 93 ? -7.61975 -3.79038 -8.99477 1.000 26.42901 888 LYS A O 1
ATOM 1589 N N . PHE A 1 94 ? -9.28310 -5.00524 -9.87656 1.000 26.48919 889 PHE A N 1
ATOM 1590 C CA . PHE A 1 94 ? -10.28933 -4.27955 -9.12648 1.000 25.85967 889 PHE A CA 1
ATOM 1591 C C . PHE A 1 94 ? -10.23529 -4.66818 -7.66052 1.000 26.04338 889 PHE A C 1
ATOM 1592 O O . PHE A 1 94 ? -10.22451 -5.83615 -7.31888 1.000 27.65217 889 PHE A O 1
ATOM 1609 N N . ARG A 1 95 ? -10.23363 -3.65225 -6.78931 1.000 26.76519 890 ARG A N 1
ATOM 1610 C CA . ARG A 1 95 ? -10.27853 -3.83749 -5.33461 1.000 27.60917 890 ARG A CA 1
ATOM 1611 C C . ARG A 1 95 ? -11.35109 -2.89145 -4.81205 1.000 28.85778 890 ARG A C 1
ATOM 1612 O O . ARG A 1 95 ? -11.15770 -1.64171 -4.91425 1.000 29.04079 890 ARG A O 1
ATOM 1633 N N . PRO A 1 96 ? -12.47007 -3.37083 -4.25868 1.000 26.28202 891 PRO A N 1
ATOM 1634 C CA . PRO A 1 96 ? -13.54818 -2.43349 -3.86843 1.000 27.04529 891 PRO A CA 1
ATOM 1635 C C . PRO A 1 96 ? -13.14434 -1.42297 -2.80837 1.000 27.11872 891 PRO A C 1
ATOM 1636 O O . PRO A 1 96 ? -13.66114 -0.29653 -2.84222 1.000 27.21819 891 PRO A O 1
ATOM 1647 N N . ASP A 1 97 ? -12.21950 -1.76115 -1.88518 1.000 26.81290 892 ASP A N 1
ATOM 1648 C CA . ASP A 1 97 ? -11.80056 -0.76135 -0.89428 1.000 27.31777 892 ASP A CA 1
ATOM 1649 C C . ASP A 1 97 ? -11.00059 0.35227 -1.55670 1.000 26.67695 892 ASP A C 1
ATOM 1650 O O . ASP A 1 97 ? -11.19652 1.54129 -1.25234 1.000 27.10051 892 ASP A O 1
ATOM 1659 N N . ILE A 1 98 ? -10.11621 -0.00777 -2.49301 1.000 24.93616 893 ILE A N 1
ATOM 1660 C CA . ILE A 1 98 ? -9.37398 1.02854 -3.19693 1.000 24.15913 893 ILE A CA 1
ATOM 1661 C C . ILE A 1 98 ? -10.32645 1.87216 -4.04644 1.000 24.48343 893 ILE A C 1
ATOM 1662 O O . ILE A 1 98 ? -10.13092 3.08748 -4.18576 1.000 24.48149 893 ILE A O 1
ATOM 1678 N N . PHE A 1 99 ? -11.37206 1.23745 -4.61558 1.000 23.70958 894 PHE A N 1
ATOM 1679 C CA . PHE A 1 99 ? -12.36903 1.95361 -5.42075 1.000 24.01745 894 PHE A CA 1
ATOM 1680 C C . PHE A 1 99 ? -13.10986 3.01043 -4.59981 1.000 24.81763 894 PHE A C 1
ATOM 1681 O O . PHE A 1 99 ? -13.37507 4.12077 -5.09978 1.000 24.67565 894 PHE A O 1
ATOM 1698 N N . LYS A 1 100 ? -13.47055 2.67799 -3.34695 1.000 26.18885 895 LYS A N 1
ATOM 1699 C CA . LYS A 1 100 ? -14.10337 3.65948 -2.46020 1.000 26.13109 895 LYS A CA 1
ATOM 1700 C C . LYS A 1 100 ? -13.17718 4.84176 -2.18216 1.000 25.49492 895 LYS A C 1
ATOM 1701 O O . LYS A 1 100 ? -13.62498 6.00124 -2.18253 1.000 24.53661 895 LYS A O 1
ATOM 1720 N N . ASP A 1 101 ? -11.88542 4.57257 -1.94108 1.000 23.78149 896 ASP A N 1
ATOM 1721 C CA . ASP A 1 101 ? -10.92767 5.66078 -1.79238 1.000 22.71871 896 ASP A CA 1
ATOM 1722 C C . ASP A 1 101 ? -10.91702 6.54797 -3.04121 1.000 21.70432 896 ASP A C 1
ATOM 1723 O O . ASP A 1 101 ? -10.87650 7.78357 -2.93722 1.000 19.49974 896 ASP A O 1
ATOM 1732 N N . PHE A 1 102 ? -10.88406 5.91529 -4.22765 1.000 23.48432 897 PHE A N 1
ATOM 1733 C CA . PHE A 1 102 ? -10.87080 6.62218 -5.51140 1.000 23.09131 897 PHE A CA 1
ATOM 1734 C C . PHE A 1 102 ? -12.05912 7.57523 -5.61686 1.000 22.22873 897 PHE A C 1
ATOM 1735 O O . PHE A 1 102 ? -11.91121 8.72104 -6.06780 1.000 20.08761 897 PHE A O 1
ATOM 1752 N N . GLN A 1 103 ? -13.22909 7.13308 -5.15661 1.000 24.47427 898 GLN A N 1
ATOM 1753 C CA . GLN A 1 103 ? -14.40533 7.98883 -5.16116 1.000 23.68489 898 GLN A CA 1
ATOM 1754 C C . GLN A 1 103 ? -14.25130 9.14028 -4.17738 1.000 21.72829 898 GLN A C 1
ATOM 1755 O O . GLN A 1 103 ? -14.58443 10.29072 -4.50047 1.000 20.34007 898 GLN A O 1
ATOM 1769 N N . GLU A 1 104 ? -13.76940 8.83458 -2.96046 1.000 24.56554 899 GLU A N 1
ATOM 1770 C CA . GLU A 1 104 ? -13.55962 9.88362 -1.95516 1.000 22.87303 899 GLU A CA 1
ATOM 1771 C C . GLU A 1 104 ? -12.60775 10.95849 -2.46134 1.000 20.63032 899 GLU A C 1
ATOM 1772 O O . GLU A 1 104 ? -12.91312 12.14352 -2.37680 1.000 19.35151 899 GLU A O 1
ATOM 1784 N N . GLU A 1 105 ? -11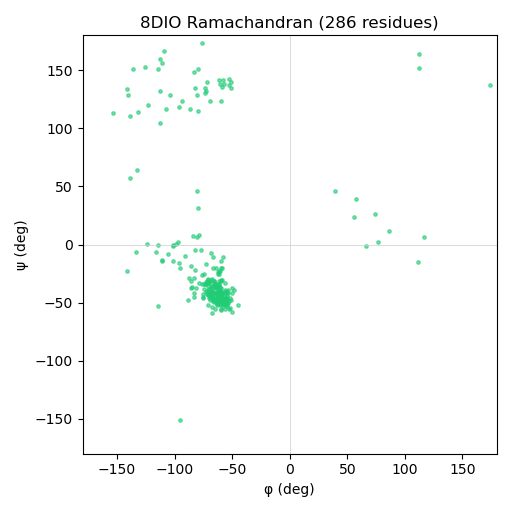.44824 10.57561 -2.99447 1.000 22.75102 900 GLU A N 1
ATOM 1785 C CA . GLU A 1 105 ? -10.51787 11.61888 -3.44114 1.000 20.37759 900 GLU A CA 1
ATOM 1786 C C . GLU A 1 105 ? -11.01111 12.37056 -4.67955 1.000 19.64468 900 GLU A C 1
ATOM 1787 O O . GLU A 1 105 ? -10.73657 13.57040 -4.82007 1.000 18.09240 900 GLU A O 1
ATOM 1799 N N . THR A 1 106 ? -11.74051 11.70663 -5.57844 1.000 18.93914 901 THR A N 1
ATOM 1800 C CA . THR A 1 106 ? -12.28989 12.39715 -6.75870 1.000 18.66214 901 THR A CA 1
ATOM 1801 C C . THR A 1 106 ? -13.31282 13.47475 -6.36509 1.000 18.51132 901 THR A C 1
ATOM 1802 O O . THR A 1 106 ? -13.26426 14.60315 -6.87172 1.000 17.30676 901 THR A O 1
ATOM 1813 N N . VAL A 1 107 ? -14.25278 13.14176 -5.47059 1.000 21.74584 902 VAL A N 1
ATOM 1814 C CA . VAL A 1 107 ? -15.25110 14.11002 -5.00990 1.000 21.39956 902 VAL A CA 1
ATOM 1815 C C . VAL A 1 107 ? -14.57814 15.29030 -4.32752 1.000 19.99356 902 VAL A C 1
ATOM 1816 O O . VAL A 1 107 ? -15.04001 16.44444 -4.43910 1.000 19.78230 902 VAL A O 1
ATOM 1829 N N . LYS A 1 108 ? -13.49736 15.02203 -3.58379 1.000 21.17965 903 LYS A N 1
ATOM 1830 C CA . LYS A 1 108 ? -12.68672 16.08061 -2.98213 1.000 20.38670 903 LYS A CA 1
ATOM 1831 C C . LYS A 1 108 ? -12.01174 16.93057 -4.04463 1.000 19.29184 903 LYS A C 1
ATOM 1832 O O . LYS A 1 108 ? -11.99896 18.15921 -3.95905 1.000 19.75755 903 LYS A O 1
ATOM 1851 N N . ASP A 1 109 ? -11.39741 16.28410 -5.03740 1.000 19.12619 904 ASP A N 1
ATOM 1852 C CA . ASP A 1 109 ? -10.76348 17.02449 -6.12801 1.000 18.54670 904 ASP A CA 1
ATOM 1853 C C . ASP A 1 109 ? -11.78597 17.93250 -6.80080 1.000 19.19572 904 ASP A C 1
ATOM 1854 O O . ASP A 1 109 ? -11.57187 19.14642 -6.92568 1.000 19.12767 904 ASP A O 1
ATOM 1863 N N . TYR A 1 110 ? -12.94198 17.37652 -7.17131 1.000 20.71771 905 TYR A N 1
ATOM 1864 C CA . TYR A 1 110 ? -13.97061 18.17588 -7.82904 1.000 21.51831 905 TYR A CA 1
ATOM 1865 C C . TYR A 1 110 ? -14.43971 19.32712 -6.93971 1.000 21.76347 905 TYR A C 1
ATOM 1866 O O . TYR A 1 110 ? -14.56410 20.46670 -7.40972 1.000 22.05267 905 TYR A O 1
ATOM 1884 N N . GLU A 1 111 ? -14.68444 19.06400 -5.64668 1.000 20.63306 906 GLU A N 1
ATOM 1885 C CA . GLU A 1 111 ? -15.09298 20.13572 -4.73731 1.000 21.81318 906 GLU A CA 1
ATOM 1886 C C . GLU A 1 111 ? -14.02198 21.21839 -4.60904 1.000 21.65102 906 GLU A C 1
ATOM 1887 O O . GLU A 1 111 ? -14.33581 22.36763 -4.26003 1.000 22.86761 906 GLU A O 1
ATOM 1899 N N . ALA A 1 112 ? -12.75805 20.88247 -4.87830 1.000 22.45711 907 ALA A N 1
ATOM 1900 C CA . ALA A 1 112 ? -11.71351 21.89825 -4.96508 1.000 22.31133 907 ALA A CA 1
ATOM 1901 C C . ALA A 1 112 ? -11.68694 22.62976 -6.31984 1.000 21.97091 907 ALA A C 1
ATOM 1902 O O . ALA A 1 112 ? -10.79084 23.42743 -6.53827 1.000 22.54660 907 ALA A O 1
ATOM 1909 N N . GLY A 1 113 ? -12.63399 22.40925 -7.21907 1.000 19.75206 908 GLY A N 1
ATOM 1910 C CA . GLY A 1 113 ? -12.59887 23.11000 -8.49508 1.000 20.59514 908 GLY A CA 1
ATOM 1911 C C . GLY A 1 113 ? -11.52962 22.58780 -9.44116 1.000 20.59830 908 GLY A C 1
ATOM 1912 O O . GLY A 1 113 ? -11.02607 23.34184 -10.27830 1.000 21.98939 908 GLY A O 1
ATOM 1916 N N . GLN A 1 114 ? -11.14125 21.32610 -9.30442 1.000 18.27680 909 GLN A N 1
ATOM 1917 C CA . GLN A 1 114 ? -10.25711 20.68197 -10.26701 1.000 18.27885 909 GLN A CA 1
ATOM 1918 C C . GLN A 1 114 ? -11.03327 19.61677 -11.02406 1.000 18.24089 909 GLN A C 1
ATOM 1919 O O . GLN A 1 114 ? -12.03928 19.08199 -10.54720 1.000 18.52361 909 GLN A O 1
ATOM 1933 N N . LEU A 1 115 ? -10.55588 19.29815 -12.22152 1.000 17.83332 910 LEU A N 1
ATOM 1934 C CA . LEU A 1 115 ? -11.15572 18.23187 -13.02071 1.000 18.20348 910 LEU A CA 1
ATOM 1935 C C . LEU A 1 115 ? -10.23097 17.04050 -13.27322 1.000 17.36127 910 LEU A C 1
ATOM 1936 O O . LEU A 1 115 ? -10.67849 16.04175 -13.84028 1.000 18.20687 910 LEU A O 1
ATOM 1952 N N . TYR A 1 116 ? -8.96453 17.10395 -12.88028 1.000 19.67056 911 TYR A N 1
ATOM 1953 C CA . TYR A 1 116 ? -8.05804 16.03111 -13.25327 1.000 19.07636 911 TYR A CA 1
ATOM 1954 C C . TYR A 1 116 ? -8.55020 14.69418 -12.68663 1.000 19.03782 911 TYR A C 1
ATOM 1955 O O . TYR A 1 116 ? -8.62959 13.67845 -13.40105 1.000 19.59207 911 TYR A O 1
ATOM 1973 N N . GLY A 1 117 ? -8.94302 14.69035 -11.41238 1.000 15.81264 912 GLY A N 1
ATOM 1974 C CA . GLY A 1 117 ? -9.41517 13.45305 -10.81822 1.000 16.56717 912 GLY A CA 1
ATOM 1975 C C . GLY A 1 117 ? -10.70640 12.96528 -11.45085 1.000 18.92819 912 GLY A C 1
ATOM 1976 O O . GLY A 1 117 ? -10.85102 11.78331 -11.76787 1.000 20.54450 912 GLY A O 1
ATOM 1980 N N . LEU A 1 118 ? -11.67593 13.87390 -11.61749 1.000 16.88837 913 LEU A N 1
ATOM 1981 C CA . LEU A 1 118 ? -12.95544 13.48954 -12.21088 1.000 19.87032 913 LEU A CA 1
ATOM 1982 C C . LEU A 1 118 ? -12.77512 12.85922 -13.59286 1.000 21.07410 913 LEU A C 1
ATOM 1983 O O . LEU A 1 118 ? -13.44995 11.88953 -13.91682 1.000 24.12681 913 LEU A O 1
ATOM 1999 N N . GLU A 1 119 ? -11.85037 13.37426 -14.39962 1.000 19.82168 914 GLU A N 1
ATOM 2000 C CA . GLU A 1 119 ? -11.62860 12.80265 -15.72402 1.000 20.50117 914 GLU A CA 1
ATOM 2001 C C . GLU A 1 119 ? -10.97335 11.42399 -15.63838 1.000 20.06261 914 GLU A C 1
ATOM 2002 O O . GLU A 1 119 ? -11.30464 10.52017 -16.41859 1.000 21.28433 914 GLU A O 1
ATOM 2006 N N . LYS A 1 120 ? -10.04458 11.22434 -14.70831 1.000 21.87993 915 LYS A N 1
ATOM 2007 C CA . LYS A 1 120 ? -9.48421 9.88585 -14.55663 1.000 21.87211 915 LYS A CA 1
ATOM 2008 C C . LYS A 1 120 ? -10.55560 8.89142 -14.13477 1.000 24.32099 915 LYS A C 1
ATOM 2009 O O . LYS A 1 120 ? -10.53568 7.73686 -14.55200 1.000 24.78962 915 LYS A O 1
ATOM 2028 N N . PHE A 1 121 ? -11.48879 9.32008 -13.27815 1.000 18.90615 916 PHE A N 1
ATOM 2029 C CA . PHE A 1 121 ? -12.57980 8.43390 -12.86476 1.000 21.88735 916 PHE A CA 1
ATOM 2030 C C . PHE A 1 121 ? -13.46995 8.06994 -14.05295 1.000 23.05655 916 PHE A C 1
ATOM 2031 O O . PHE A 1 121 ? -13.80496 6.90075 -14.27357 1.000 23.26701 916 PHE A O 1
ATOM 2048 N N . TRP A 1 122 ? -13.89876 9.07566 -14.80636 1.000 26.46796 917 TRP A N 1
ATOM 2049 C CA . TRP A 1 122 ? -14.66908 8.81324 -16.02176 1.000 27.09310 917 TRP A CA 1
ATOM 2050 C C . TRP A 1 122 ? -13.89656 7.87768 -16.93998 1.000 25.59193 917 TRP A C 1
ATOM 2051 O O . TRP A 1 122 ? -14.46106 6.91990 -17.47524 1.000 25.97138 917 TRP A O 1
ATOM 2072 N N . ALA A 1 123 ? -12.58069 8.07397 -17.05509 1.000 25.80172 918 ALA A N 1
ATOM 2073 C CA . ALA A 1 123 ? -11.79269 7.23081 -17.94984 1.000 24.38306 918 ALA A CA 1
ATOM 2074 C C . ALA A 1 123 ? -11.71861 5.79066 -17.44309 1.000 24.60024 918 ALA A C 1
ATOM 2075 O O . ALA A 1 123 ? -11.76766 4.84397 -18.24098 1.000 24.50886 918 ALA A O 1
ATOM 2082 N N . PHE A 1 124 ? -11.55180 5.60892 -16.12541 1.000 21.77189 919 PHE A N 1
ATOM 2083 C CA . PHE A 1 124 ? -11.67276 4.27807 -15.54153 1.000 22.00085 919 PHE A CA 1
ATOM 2084 C C . PHE A 1 124 ? -13.00079 3.60999 -15.96662 1.000 23.47139 919 PHE A C 1
ATOM 2085 O O . PHE A 1 124 ? -13.01625 2.44908 -16.39764 1.000 23.20632 919 PHE A O 1
ATOM 2102 N N . LEU A 1 125 ? -14.12480 4.35099 -15.88972 1.000 22.71268 920 LEU A N 1
ATOM 2103 C CA . LEU A 1 125 ? -15.41263 3.74459 -16.21257 1.000 23.65578 920 LEU A CA 1
ATOM 2104 C C . LEU A 1 125 ? -15.48962 3.34822 -17.67902 1.000 23.62459 920 LEU A C 1
ATOM 2105 O O . LEU A 1 125 ? -16.10190 2.32683 -18.00769 1.000 24.45311 920 LEU A O 1
ATOM 2121 N N . LYS A 1 126 ? -14.86162 4.12342 -18.56288 1.000 26.09211 921 LYS A N 1
ATOM 2122 C CA . LYS A 1 126 ? -14.89225 3.82441 -19.98857 1.000 25.80691 921 LYS A CA 1
ATOM 2123 C C . LYS A 1 126 ? -14.04718 2.60808 -20.31298 1.000 25.49670 921 LYS A C 1
ATOM 2124 O O . LYS A 1 126 ? -14.42062 1.81422 -21.19545 1.000 27.37508 921 LYS A O 1
ATOM 2128 N N . TYR A 1 127 ? -12.94835 2.40391 -19.57383 1.000 29.23177 922 TYR A N 1
ATOM 2129 C CA . TYR A 1 127 ? -12.01244 1.33389 -19.89267 1.000 30.27585 922 TYR A CA 1
ATOM 2130 C C . TYR A 1 127 ? -12.22488 0.05016 -19.09774 1.000 31.37550 922 TYR A C 1
ATOM 2131 O O . TYR A 1 127 ? -11.72478 -0.99368 -19.51470 1.000 32.87673 922 TYR A O 1
ATOM 2149 N N . SER A 1 128 ? -12.97282 0.09686 -17.99682 1.000 27.02018 923 SER A N 1
ATOM 2150 C CA . SER A 1 128 ? -13.03418 -1.01634 -17.06101 1.000 27.86206 923 SER A CA 1
ATOM 2151 C C . SER A 1 128 ? -14.03668 -2.08247 -17.49500 1.000 30.38466 923 SER A C 1
ATOM 2152 O O . SER A 1 128 ? -15.08186 -1.78883 -18.08863 1.000 31.19219 923 SER A O 1
ATOM 2160 N N . LYS A 1 129 ? -13.71605 -3.32631 -17.14066 1.000 30.83754 924 LYS A N 1
ATOM 2161 C CA . LYS A 1 129 ? -14.57536 -4.47752 -17.37729 1.000 33.51840 924 LYS A CA 1
ATOM 2162 C C . LYS A 1 129 ? -15.32239 -4.91189 -16.11555 1.000 33.94883 924 LYS A C 1
ATOM 2163 O O . LYS A 1 129 ? -16.09643 -5.86789 -16.17323 1.000 36.34882 924 LYS A O 1
ATOM 2167 N N . THR A 1 130 ? -15.11197 -4.23812 -14.98629 1.000 33.11566 925 THR A N 1
ATOM 2168 C CA . THR A 1 130 ? -15.81279 -4.58311 -13.75040 1.000 33.67955 925 THR A CA 1
ATOM 2169 C C . THR A 1 130 ? -17.28807 -4.18550 -13.80659 1.000 34.61405 925 THR A C 1
ATOM 2170 O O . THR A 1 130 ? -17.66401 -3.11125 -14.28847 1.000 33.56531 925 THR A O 1
ATOM 2181 N N . LYS A 1 131 ? -18.12186 -5.06571 -13.28019 1.000 36.21154 926 LYS A N 1
ATOM 2182 C CA . LYS A 1 131 ? -19.57561 -4.99399 -13.36251 1.000 37.94111 926 LYS A CA 1
ATOM 2183 C C . LYS A 1 131 ? -20.17769 -4.77061 -11.97195 1.000 37.97510 926 LYS A C 1
ATOM 2184 O O . LYS A 1 131 ? -19.58470 -5.13911 -10.94937 1.000 37.54949 926 LYS A O 1
ATOM 2203 N N . ASN A 1 132 ? -21.33852 -4.11453 -11.93440 1.000 37.80796 927 ASN A N 1
ATOM 2204 C CA . ASN A 1 132 ? -22.06117 -3.81613 -10.68992 1.000 38.27922 927 ASN A CA 1
ATOM 2205 C C . ASN A 1 132 ? -21.22365 -3.01027 -9.68409 1.000 35.75455 927 ASN A C 1
ATOM 2206 O O . ASN A 1 132 ? -21.31036 -3.23485 -8.47775 1.000 36.29979 927 ASN A O 1
ATOM 2217 N N . MET A 1 133 ? -20.44595 -2.04890 -10.17056 1.000 36.05670 928 MET A N 1
ATOM 2218 C CA . MET A 1 133 ? -19.74800 -1.11064 -9.29533 1.000 33.68098 928 MET A CA 1
ATOM 2219 C C . MET A 1 133 ? -20.72445 -0.10026 -8.70334 1.000 33.99311 928 MET A C 1
ATOM 2220 O O . MET A 1 133 ? -21.49851 0.52456 -9.44805 1.000 34.36838 928 MET A O 1
ATOM 2234 N N . GLU A 1 134 ? -20.68660 0.08771 -7.38563 1.000 32.56899 929 GLU A N 1
ATOM 2235 C CA . GLU A 1 134 ? -21.56170 1.04257 -6.70202 1.000 33.05861 929 GLU A CA 1
ATOM 2236 C C . GLU A 1 134 ? -20.91744 2.42688 -6.70053 1.000 31.72303 929 GLU A C 1
ATOM 2237 O O . GLU A 1 134 ? -19.83954 2.60774 -6.12225 1.000 31.30193 929 GLU A O 1
ATOM 2241 N N . ILE A 1 135 ? -21.55410 3.40305 -7.35713 1.000 31.59375 930 ILE A N 1
ATOM 2242 C CA . ILE A 1 135 ? -20.99964 4.75497 -7.49112 1.000 30.98574 930 ILE A CA 1
ATOM 2243 C C . ILE A 1 135 ? -21.74487 5.68486 -6.53318 1.000 30.66769 930 ILE A C 1
ATOM 2244 O O . ILE A 1 135 ? -22.98391 5.72145 -6.52149 1.000 31.20178 930 ILE A O 1
ATOM 2260 N N . GLU A 1 136 ? -20.99254 6.43059 -5.72711 1.000 29.64422 931 GLU A N 1
ATOM 2261 C CA . GLU A 1 136 ? -21.59619 7.34887 -4.76549 1.000 29.45072 931 GLU A CA 1
ATOM 2262 C C . GLU A 1 136 ? -22.59797 8.27865 -5.45902 1.000 29.51431 931 GLU A C 1
ATOM 2263 O O . GLU A 1 136 ? -22.37271 8.70765 -6.59728 1.000 29.16409 931 GLU A O 1
ATOM 2275 N N . PRO A 1 137 ? -23.71699 8.61274 -4.80736 1.000 33.44995 932 PRO A N 1
ATOM 2276 C CA . PRO A 1 137 ? -24.68662 9.50715 -5.46729 1.000 34.29119 932 PRO A CA 1
ATOM 2277 C C . PRO A 1 137 ? -24.11458 10.87069 -5.78705 1.000 32.51719 932 PRO A C 1
ATOM 2278 O O . PRO A 1 137 ? -24.38096 11.42962 -6.86533 1.000 32.18338 932 PRO A O 1
ATOM 2289 N N . LYS A 1 138 ? -23.32166 11.43998 -4.88458 1.000 37.05710 933 LYS A N 1
ATOM 2290 C CA . LYS A 1 138 ? -22.76721 12.75840 -5.17595 1.000 35.69967 933 LYS A CA 1
ATOM 2291 C C . LYS A 1 138 ? -21.90678 12.69817 -6.43167 1.000 34.77521 933 LYS A C 1
ATOM 2292 O O . LYS A 1 138 ? -22.08931 13.48838 -7.36554 1.000 34.63536 933 LYS A O 1
ATOM 2311 N N . LEU A 1 139 ? -20.97302 11.74766 -6.47427 1.000 30.16811 934 LEU A N 1
ATOM 2312 C CA . LEU A 1 139 ? -20.09141 11.61399 -7.62923 1.000 30.52255 934 LEU A CA 1
ATOM 2313 C C . LEU A 1 139 ? -20.87704 11.31963 -8.90500 1.000 31.70151 934 LEU A C 1
ATOM 2314 O O . LEU A 1 139 ? -20.54838 11.83095 -9.98471 1.000 31.86571 934 LEU A O 1
ATOM 2330 N N . GLN A 1 140 ? -21.89935 10.47849 -8.81305 1.000 33.04133 935 GLN A N 1
ATOM 2331 C CA . GLN A 1 140 ? -22.68875 10.21169 -10.01003 1.000 33.83348 935 GLN A CA 1
ATOM 2332 C C . GLN A 1 140 ? -23.23233 11.50750 -10.59264 1.000 33.81662 935 GLN A C 1
ATOM 2333 O O . GLN A 1 140 ? -23.30819 11.64804 -11.81997 1.000 34.60171 935 GLN A O 1
ATOM 2347 N N . GLU A 1 141 ? -23.54967 12.48898 -9.74185 1.000 32.09010 936 GLU A N 1
ATOM 2348 C CA . GLU A 1 141 ? -24.09176 13.75476 -10.23769 1.000 31.83956 936 GLU A CA 1
ATOM 2349 C C . GLU A 1 141 ? -23.03622 14.52044 -11.02280 1.000 31.50487 936 GLU A C 1
ATOM 2350 O O . GLU A 1 141 ? -23.29894 15.00699 -12.13438 1.000 32.20765 936 GLU A O 1
ATOM 2354 N N . HIS A 1 142 ? -21.82029 14.61090 -10.46633 1.000 34.22712 937 HIS A N 1
ATOM 2355 C CA . HIS A 1 142 ? -20.76526 15.37796 -11.11239 1.000 33.79080 937 HIS A CA 1
ATOM 2356 C C . HIS A 1 142 ? -20.37923 14.75912 -12.45234 1.000 35.16108 937 HIS A C 1
ATOM 2357 O O . HIS A 1 142 ? -20.17717 15.47363 -13.44050 1.000 35.72776 937 HIS A O 1
ATOM 2371 N N . LEU A 1 143 ? -20.29053 13.43470 -12.51662 1.000 32.50753 938 LEU A N 1
ATOM 2372 C CA . LEU A 1 143 ? -19.98999 12.77814 -13.78980 1.000 33.82027 938 LEU A CA 1
ATOM 2373 C C . LEU A 1 143 ? -21.05706 13.04394 -14.83900 1.000 34.83798 938 LEU A C 1
ATOM 2374 O O . LEU A 1 143 ? -20.78310 12.90957 -16.04267 1.000 35.59238 938 LEU A O 1
ATOM 2390 N N . SER A 1 144 ? -22.27570 13.37831 -14.40262 1.000 37.06448 939 SER A N 1
ATOM 2391 C CA . SER A 1 144 ? -23.39485 13.64306 -15.29175 1.000 37.65123 939 SER A CA 1
ATOM 2392 C C . SER A 1 144 ? -23.10634 14.78832 -16.24029 1.000 38.15430 939 SER A C 1
ATOM 2393 O O . SER A 1 144 ? -23.85619 14.97339 -17.22210 1.000 39.00949 939 SER A O 1
ATOM 2397 N N . LYS A 1 145 ? -22.06041 15.57391 -15.96707 1.000 38.09798 940 LYS A N 1
ATOM 2398 C CA . LYS A 1 145 ? -21.70599 16.69004 -16.82768 1.000 38.26262 940 LYS A CA 1
ATOM 2399 C C . LYS A 1 145 ? -21.04630 16.21090 -18.11837 1.000 39.38314 940 LYS A C 1
ATOM 2400 O O . LYS A 1 145 ? -21.12655 16.90461 -19.14930 1.000 40.21156 940 LYS A O 1
ATOM 2404 N N . PHE A 1 146 ? -20.42973 15.02651 -18.09933 1.000 37.59171 941 PHE A N 1
ATOM 2405 C CA . PHE A 1 146 ? -19.70701 14.55265 -19.26813 1.000 37.89786 941 PHE A CA 1
ATOM 2406 C C . PHE A 1 146 ? -20.59479 13.83268 -20.26697 1.000 38.47545 941 PHE A C 1
ATOM 2407 O O . PHE A 1 146 ? -20.19898 13.68659 -21.43002 1.000 38.25978 941 PHE A O 1
ATOM 2424 N N . ARG A 1 147 ? -21.78626 13.38604 -19.83947 1.000 40.80846 942 ARG A N 1
ATOM 2425 C CA . ARG A 1 147 ? -22.75365 12.84532 -20.78040 1.000 41.15903 942 ARG A CA 1
ATOM 2426 C C . ARG A 1 147 ? -23.13900 13.87621 -21.84261 1.000 41.48347 942 ARG A C 1
ATOM 2427 O O . ARG A 1 147 ? -23.43911 13.49901 -22.99112 1.000 41.77699 942 ARG A O 1
ATOM 2431 N N . ARG A 1 148 ? -23.14649 15.16927 -21.50668 1.000 40.09225 943 ARG A N 1
ATOM 2432 C CA . ARG A 1 148 ? -23.54807 16.15438 -22.51763 1.000 40.50017 943 ARG A CA 1
ATOM 2433 C C . ARG A 1 148 ? -22.48237 16.30473 -23.60766 1.000 40.50930 943 ARG A C 1
ATOM 2434 O O . ARG A 1 148 ? -22.81002 16.59816 -24.76621 1.000 40.90610 943 ARG A O 1
ATOM 2438 N N . LEU A 1 149 ? -21.20379 16.09622 -23.25942 1.000 38.19842 944 LEU A N 1
ATOM 2439 C CA . LEU A 1 149 ? -20.11338 16.15259 -24.22994 1.000 37.88762 944 LEU A CA 1
ATOM 2440 C C . LEU A 1 149 ? -20.04111 14.90063 -25.09477 1.000 37.61776 944 LEU A C 1
ATOM 2441 O O . LEU A 1 149 ? -19.21140 14.85020 -26.01817 1.000 37.25246 944 LEU A O 1
ATOM 2457 N N . GLU A 1 150 ? -20.88215 13.90973 -24.79391 1.000 38.35833 945 GLU A N 1
ATOM 2458 C CA . GLU A 1 150 ? -21.11320 12.70095 -25.58730 1.000 38.26555 945 GLU A CA 1
ATOM 2459 C C . GLU A 1 150 ? -20.42926 12.55883 -26.93414 1.000 38.08026 945 GLU A C 1
ATOM 2460 O O . GLU A 1 150 ? -20.78268 11.64697 -27.70822 1.000 38.18308 945 GLU A O 1
ATOM 2464 N N . GLN B 1 1 ? -25.78141 16.90526 -27.45385 1.000 44.08631 796 GLN B N 1
ATOM 2465 C CA . GLN B 1 1 ? -26.19315 18.13856 -28.06309 1.000 44.58221 796 GLN B CA 1
ATOM 2466 C C . GLN B 1 1 ? -25.61849 19.37193 -27.37705 1.000 44.62198 796 GLN B C 1
ATOM 2467 O O . GLN B 1 1 ? -26.01849 20.48281 -27.70831 1.000 45.07999 796 GLN B O 1
ATOM 2480 N N . HIS B 1 2 ? -24.68431 19.19040 -26.44160 1.000 35.57625 797 HIS B N 1
ATOM 2481 C CA . HIS B 1 2 ? -24.00122 20.34543 -25.84278 1.000 35.39843 797 HIS B CA 1
ATOM 2482 C C . HIS B 1 2 ? -23.31818 21.17153 -26.93185 1.000 35.19573 797 HIS B C 1
ATOM 2483 O O . HIS B 1 2 ? -22.77675 20.60902 -27.89252 1.000 35.52302 797 HIS B O 1
ATOM 2497 N N . PRO B 1 3 ? -23.31906 22.50521 -26.83551 1.000 33.95672 798 PRO B N 1
ATOM 2498 C CA . PRO B 1 3 ? -22.73463 23.30917 -27.92286 1.000 34.07430 798 PRO B CA 1
ATOM 2499 C C . PRO B 1 3 ? -21.30733 22.92771 -28.30989 1.000 33.86792 798 PRO B C 1
ATOM 2500 O O . PRO B 1 3 ? -21.00284 22.79801 -29.49890 1.000 34.04747 798 PRO B O 1
ATOM 2511 N N . SER B 1 4 ? -20.40423 22.78406 -27.34510 1.000 32.46492 799 SER B N 1
ATOM 2512 C CA . SER B 1 4 ? -19.04036 22.40064 -27.70326 1.000 32.23699 799 SER B CA 1
ATOM 2513 C C . SER B 1 4 ? -19.03445 21.11317 -28.53936 1.000 32.12976 799 SER B C 1
ATOM 2514 O O . SER B 1 4 ? -18.38767 21.05772 -29.59524 1.000 32.04122 799 SER B O 1
ATOM 2522 N N . HIS B 1 5 ? -19.82394 20.10600 -28.14402 1.000 33.38067 800 HIS B N 1
ATOM 2523 C CA . HIS B 1 5 ? -19.89077 18.85802 -28.90785 1.000 33.02711 800 HIS B CA 1
ATOM 2524 C C . HIS B 1 5 ? -20.29954 19.10460 -30.36960 1.000 33.54666 800 HIS B C 1
ATOM 2525 O O . HIS B 1 5 ? -19.63523 18.62576 -31.29674 1.000 33.39286 800 HIS B O 1
ATOM 2539 N N . GLU B 1 6 ? -21.38360 19.85468 -30.60113 1.000 35.32048 801 GLU B N 1
ATOM 2540 C CA . GLU B 1 6 ? -21.83562 20.10007 -31.97038 1.000 35.68278 801 GLU B CA 1
ATOM 2541 C C . GLU B 1 6 ? -20.78296 20.83278 -32.79961 1.000 35.92659 801 GLU B C 1
ATOM 2542 O O . GLU B 1 6 ? -20.67958 20.61627 -34.01307 1.000 36.05270 801 GLU B O 1
ATOM 2554 N N . LEU B 1 7 ? -20.01265 21.72444 -32.16195 1.000 32.04651 802 LEU B N 1
ATOM 2555 C CA . LEU B 1 7 ? -19.02645 22.54085 -32.86145 1.000 32.17695 802 LEU B CA 1
ATOM 2556 C C . LEU B 1 7 ? -17.76712 21.74598 -33.22491 1.000 31.81832 802 LEU B C 1
ATOM 2557 O O . LEU B 1 7 ? -17.06999 22.09111 -34.18800 1.000 32.16478 802 LEU B O 1
ATOM 2573 N N . LEU B 1 8 ? -17.45494 20.68873 -32.46835 1.000 33.75994 803 LEU B N 1
ATOM 2574 C CA . LEU B 1 8 ? -16.28561 19.86225 -32.73438 1.000 33.11229 803 LEU B CA 1
ATOM 2575 C C . LEU B 1 8 ? -16.53372 18.81556 -33.81322 1.000 33.21459 803 LEU B C 1
ATOM 2576 O O . LEU B 1 8 ? -15.58135 18.12041 -34.18940 1.000 32.57689 803 LEU B O 1
ATOM 2592 N N . LYS B 1 9 ? -17.76437 18.68971 -34.31943 1.000 37.73720 804 LYS B N 1
ATOM 2593 C CA . LYS B 1 9 ? -18.03675 17.77959 -35.41918 1.000 38.06824 804 LYS B CA 1
ATOM 2594 C C . LYS B 1 9 ? -17.61693 18.38423 -36.75537 1.000 39.03711 804 LYS B C 1
ATOM 2595 O O . LYS B 1 9 ? -17.70879 19.60255 -36.97109 1.000 39.37252 804 LYS B O 1
ATOM 2614 N N . GLU B 1 10 ? -17.25699 17.50996 -37.69288 1.000 40.63215 805 GLU B N 1
ATOM 2615 C CA . GLU B 1 10 ? -16.88125 17.97034 -39.01872 1.000 42.86612 805 GLU B CA 1
ATOM 2616 C C . GLU B 1 10 ? -18.04500 18.70163 -39.67179 1.000 43.77241 805 GLU B C 1
ATOM 2617 O O . GLU B 1 10 ? -19.19925 18.26053 -39.59635 1.000 44.15518 805 GLU B O 1
ATOM 2629 N N . ASN B 1 11 ? -17.74576 19.82371 -40.33607 1.000 42.99817 806 ASN B N 1
ATOM 2630 C CA . ASN B 1 11 ? -18.75942 20.66331 -40.97184 1.000 43.97167 806 ASN B CA 1
ATOM 2631 C C . ASN B 1 11 ? -19.84359 21.12518 -39.98934 1.000 42.18880 806 ASN B C 1
ATOM 2632 O O . ASN B 1 11 ? -20.96093 21.47356 -40.41005 1.000 43.13794 806 ASN B O 1
ATOM 2643 N N . GLY B 1 12 ? -19.53235 21.16434 -38.68942 1.000 37.66591 807 GLY B N 1
ATOM 2644 C CA . GLY B 1 12 ? -20.51913 21.42722 -37.65036 1.000 36.85096 807 GLY B CA 1
ATOM 2645 C C . GLY B 1 12 ? -20.34221 22.76754 -36.95637 1.000 36.48487 807 GLY B C 1
ATOM 2646 O O . GLY B 1 12 ? -21.22566 23.22923 -36.23531 1.000 36.20797 807 GLY B O 1
ATOM 2650 N N . PHE B 1 13 ? -19.18294 23.38668 -37.18034 1.000 33.52767 808 PHE B N 1
ATOM 2651 C CA . PHE B 1 13 ? -18.89380 24.70684 -36.63710 1.000 33.31841 808 PHE B CA 1
ATOM 2652 C C . PHE B 1 13 ? -19.67030 25.78022 -37.38532 1.000 34.06777 808 PHE B C 1
ATOM 2653 O O . PHE B 1 13 ? -19.72159 25.77231 -38.62060 1.000 35.01808 808 PHE B O 1
ATOM 2670 N N . THR B 1 14 ? -20.26965 26.70625 -36.64144 1.000 31.73292 809 THR B N 1
ATOM 2671 C CA . THR B 1 14 ? -20.76665 27.95637 -37.19740 1.000 32.82553 809 THR B CA 1
ATOM 2672 C C . THR B 1 14 ? -20.37207 29.08057 -36.25122 1.000 31.66367 809 THR B C 1
ATOM 2673 O O . THR B 1 14 ? -20.22062 28.87140 -35.03903 1.000 30.35529 809 THR B O 1
ATOM 2684 N N . GLN B 1 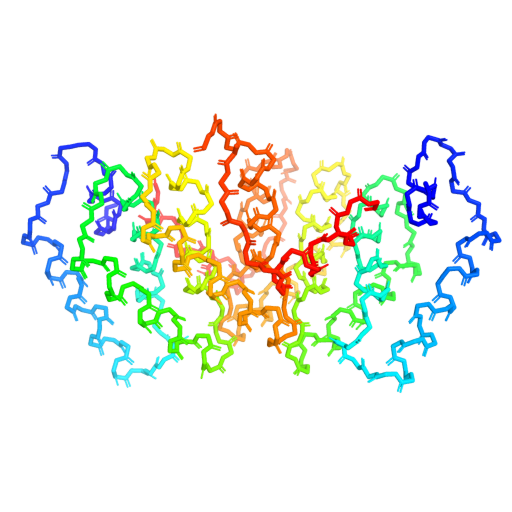15 ? -20.18630 30.27386 -36.81978 1.000 33.45553 810 GLN B N 1
ATOM 2685 C CA . GLN B 1 15 ? -19.78208 31.41627 -36.00523 1.000 33.04288 810 GLN B CA 1
ATOM 2686 C C . GLN B 1 15 ? -20.86808 31.81858 -35.00607 1.000 32.62889 810 GLN B C 1
ATOM 2687 O O . GLN B 1 15 ? -20.55462 32.27275 -33.90960 1.000 32.10349 810 GLN B O 1
ATOM 2701 N N . HIS B 1 16 ? -22.13197 31.65672 -35.37176 1.000 33.53545 811 HIS B N 1
ATOM 2702 C CA . HIS B 1 16 ? -23.22872 32.08228 -34.51585 1.000 33.37923 811 HIS B CA 1
ATOM 2703 C C . HIS B 1 16 ? -23.30063 31.24527 -33.24540 1.000 32.68963 811 HIS B C 1
ATOM 2704 O O . HIS B 1 16 ? -23.31462 31.78793 -32.13068 1.000 32.35943 811 HIS B O 1
ATOM 2718 N N . VAL B 1 17 ? -23.35244 29.92283 -33.38303 1.000 31.52818 812 VAL B N 1
ATOM 2719 C CA . VAL B 1 17 ? -23.35784 29.06681 -32.20269 1.000 30.91197 812 VAL B CA 1
ATOM 2720 C C . VAL B 1 17 ? -22.11162 29.30689 -31.35908 1.000 30.30074 812 VAL B C 1
ATOM 2721 O O . VAL B 1 17 ? -22.18022 29.35225 -30.12440 1.000 29.89647 812 VAL B O 1
ATOM 2734 N N . TYR B 1 18 ? -20.95190 29.44442 -32.00566 1.000 30.38528 813 TYR B N 1
ATOM 2735 C CA . TYR B 1 18 ? -19.73153 29.59893 -31.22833 1.000 29.83399 813 TYR B CA 1
ATOM 2736 C C . TYR B 1 18 ? -19.82576 30.85851 -30.35539 1.000 29.75191 813 TYR B C 1
ATOM 2737 O O . TYR B 1 18 ? -19.58153 30.80379 -29.14089 1.000 29.31853 813 TYR B O 1
ATOM 2755 N N . HIS B 1 19 ? -20.30288 31.97079 -30.95039 1.000 32.90759 814 HIS B N 1
ATOM 2756 C CA . HIS B 1 19 ? -20.30453 33.24906 -30.24042 1.000 32.90063 814 HIS B CA 1
ATOM 2757 C C . HIS B 1 19 ? -21.34192 33.28946 -29.12400 1.000 32.79125 814 HIS B C 1
ATOM 2758 O O . HIS B 1 19 ? -21.04492 33.78816 -28.02908 1.000 32.59406 814 HIS B O 1
ATOM 2772 N N . LYS B 1 20 ? -22.53758 32.73517 -29.35500 1.000 34.02674 815 LYS B N 1
ATOM 2773 C CA . LYS B 1 20 ? -23.49504 32.57928 -28.26579 1.000 34.06763 815 LYS B CA 1
ATOM 2774 C C . LYS B 1 20 ? -22.88352 31.80124 -27.10453 1.000 33.84433 815 LYS B C 1
ATOM 2775 O O . LYS B 1 20 ? -22.99151 32.19308 -25.94131 1.000 33.65072 815 LYS B O 1
ATOM 2794 N N . TYR B 1 21 ? -22.24547 30.68353 -27.41730 1.000 30.08964 816 TYR B N 1
ATOM 2795 C CA . TYR B 1 21 ? -21.75307 29.79014 -26.37980 1.000 29.74064 816 TYR B CA 1
ATOM 2796 C C . TYR B 1 21 ? -20.57387 30.41589 -25.64518 1.000 29.52473 816 TYR B C 1
ATOM 2797 O O . TYR B 1 21 ? -20.53836 30.44493 -24.41023 1.000 29.26075 816 TYR B O 1
ATOM 2815 N N . ARG B 1 22 ? -19.62083 30.97435 -26.39389 1.000 30.66381 817 ARG B N 1
ATOM 2816 C CA . ARG B 1 22 ? -18.51960 31.70505 -25.78415 1.000 30.26782 817 ARG B CA 1
ATOM 2817 C C . ARG B 1 22 ? -19.04920 32.79845 -24.86468 1.000 30.34933 817 ARG B C 1
ATOM 2818 O O . ARG B 1 22 ? -18.60525 32.92431 -23.72409 1.000 30.13156 817 ARG B O 1
ATOM 2839 N N . ARG B 1 23 ? -20.04391 33.57067 -25.33754 1.000 31.03765 818 ARG B N 1
ATOM 2840 C CA . ARG B 1 23 ? -20.55109 34.69343 -24.54879 1.000 31.17892 818 ARG B CA 1
ATOM 2841 C C . ARG B 1 23 ? -21.10788 34.22164 -23.20671 1.000 31.08991 818 ARG B C 1
ATOM 2842 O O . ARG B 1 23 ? -20.80920 34.80398 -22.15292 1.000 30.69193 818 ARG B O 1
ATOM 2846 N N . ARG B 1 24 ? -21.93320 33.16478 -23.22956 1.000 34.51120 819 ARG B N 1
ATOM 2847 C CA . ARG B 1 24 ? -22.49260 32.62846 -21.98865 1.000 34.15680 819 ARG B CA 1
ATOM 2848 C C . ARG B 1 24 ? -21.39518 32.16358 -21.03027 1.000 33.64554 819 ARG B C 1
ATOM 2849 O O . ARG B 1 24 ? -21.52263 32.33142 -19.81079 1.000 33.25763 819 ARG B O 1
ATOM 2870 N N . CYS B 1 25 ? -20.31906 31.56785 -21.56262 1.000 28.83306 820 CYS B N 1
ATOM 2871 C CA . CYS B 1 25 ? -19.23243 31.07167 -20.71197 1.000 28.39625 820 CYS B CA 1
ATOM 2872 C C . CYS B 1 25 ? -18.51136 32.20898 -19.99910 1.000 28.08298 820 CYS B C 1
ATOM 2873 O O . CYS B 1 25 ? -18.29736 32.14774 -18.78803 1.000 27.25399 820 CYS B O 1
ATOM 2881 N N . LEU B 1 26 ? -18.11872 33.25379 -20.74154 1.000 31.04921 821 LEU B N 1
ATOM 2882 C CA . LEU B 1 26 ? -17.40163 34.37216 -20.12501 1.000 30.71134 821 LEU B CA 1
ATOM 2883 C C . LEU B 1 26 ? -18.29882 35.11367 -19.14635 1.000 30.61061 821 LEU B C 1
ATOM 2884 O O . LEU B 1 26 ? -17.82879 35.62172 -18.12237 1.000 29.97691 821 LEU B O 1
ATOM 2900 N N . ASN B 1 27 ? -19.59510 35.14397 -19.42177 1.000 33.10482 822 ASN B N 1
ATOM 2901 C CA . ASN B 1 27 ? -20.52756 35.75037 -18.48577 1.000 32.86186 822 ASN B CA 1
ATOM 2902 C C . ASN B 1 27 ? -20.58666 34.95776 -17.19564 1.000 32.29013 822 ASN B C 1
ATOM 2903 O O . ASN B 1 27 ? -20.54857 35.53206 -16.10056 1.000 31.61350 822 ASN B O 1
ATOM 2914 N N . GLU B 1 28 ? -20.72381 33.64183 -17.31634 1.000 30.63824 823 GLU B N 1
ATOM 2915 C CA . GLU B 1 28 ? -20.68082 32.79711 -16.13691 1.000 29.73628 823 GLU B CA 1
ATOM 2916 C C . GLU B 1 28 ? -19.39729 33.04461 -15.36548 1.000 28.98143 823 GLU B C 1
ATOM 2917 O O . GLU B 1 28 ? -19.41954 33.27262 -14.15144 1.000 28.16622 823 GLU B O 1
ATOM 2929 N N . ARG B 1 29 ? -18.26900 33.06892 -16.06897 1.000 32.07895 824 ARG B N 1
ATOM 2930 C CA . ARG B 1 29 ? -16.99259 33.23012 -15.38336 1.000 31.60536 824 ARG B CA 1
ATOM 2931 C C . ARG B 1 29 ? -16.91534 34.56183 -14.65200 1.000 31.48300 824 ARG B C 1
ATOM 2932 O O . ARG B 1 29 ? -16.20257 34.66851 -13.64755 1.000 30.58604 824 ARG B O 1
ATOM 2953 N N . LYS B 1 30 ? -17.68086 35.57327 -15.10516 1.000 34.06631 825 LYS B N 1
ATOM 2954 C CA . LYS B 1 30 ? -17.73090 36.87210 -14.44384 1.000 34.23778 825 LYS B CA 1
ATOM 2955 C C . LYS B 1 30 ? -18.74178 36.89784 -13.29987 1.000 34.41554 825 LYS B C 1
ATOM 2956 O O . LYS B 1 30 ? -18.50115 37.55436 -12.28057 1.000 35.71840 825 LYS B O 1
ATOM 2975 N N . ARG B 1 31 ? -19.88414 36.21449 -13.44560 1.000 35.36207 826 ARG B N 1
ATOM 2976 C CA . ARG B 1 31 ? -20.87168 36.22024 -12.36963 1.000 36.37312 826 ARG B CA 1
ATOM 2977 C C . ARG B 1 31 ? -20.37077 35.40775 -11.18679 1.000 35.77495 826 ARG B C 1
ATOM 2978 O O . ARG B 1 31 ? -20.32903 35.90831 -10.05237 1.000 37.45882 826 ARG B O 1
ATOM 2999 N N . LEU B 1 32 ? -19.94599 34.15997 -11.44616 1.000 32.34682 827 LEU B N 1
ATOM 3000 C CA . LEU B 1 32 ? -19.50260 33.21546 -10.42394 1.000 31.45282 827 LEU B CA 1
ATOM 3001 C C . LEU B 1 32 ? -18.02947 33.37376 -10.06227 1.000 30.71311 827 LEU B C 1
ATOM 3002 O O . LEU B 1 32 ? -17.64613 33.17826 -8.90405 1.000 31.02046 827 LEU B O 1
ATOM 3018 N N . GLY B 1 33 ? -17.18737 33.66510 -11.03496 1.000 30.61302 828 GLY B N 1
ATOM 3019 C CA . GLY B 1 33 ? -15.80140 33.91786 -10.75667 1.000 30.49157 828 GLY B CA 1
ATOM 3020 C C . GLY B 1 33 ? -14.88152 32.83937 -11.30732 1.000 29.88078 828 GLY B C 1
ATOM 3021 O O . GLY B 1 33 ? -15.31886 31.72625 -11.65397 1.000 29.75327 828 GLY B O 1
ATOM 3025 N N . ILE B 1 34 ? -13.60343 33.18627 -11.36844 1.000 28.89202 829 ILE B N 1
ATOM 3026 C CA . ILE B 1 34 ? -12.60091 32.30329 -11.94552 1.000 28.96258 829 ILE B CA 1
ATOM 3027 C C . ILE B 1 34 ? -12.70492 30.92120 -11.31877 1.000 27.85826 829 ILE B C 1
ATOM 3028 O O . ILE B 1 34 ? -12.92491 30.77898 -10.11401 1.000 26.94299 829 ILE B O 1
ATOM 3044 N N . GLY B 1 35 ? -12.54747 29.89208 -12.14468 1.000 28.17303 830 GLY B N 1
ATOM 3045 C CA . GLY B 1 35 ? -12.62094 28.52091 -11.67361 1.000 26.97366 830 GLY B CA 1
ATOM 3046 C C . GLY B 1 35 ? -13.97578 28.06394 -11.17711 1.000 26.16131 830 GLY B C 1
ATOM 3047 O O . GLY B 1 35 ? -14.10569 26.90695 -10.77771 1.000 25.05395 830 GLY B O 1
ATOM 3051 N N . GLN B 1 36 ? -14.99328 28.91874 -11.17158 1.000 28.61774 831 GLN B N 1
ATOM 3052 C CA . GLN B 1 36 ? -16.27437 28.52759 -10.59692 1.000 28.16913 831 GLN B CA 1
ATOM 3053 C C . GLN B 1 36 ? -17.26493 27.99811 -11.62999 1.000 29.10067 831 GLN B C 1
ATOM 3054 O O . GLN B 1 36 ? -18.20399 27.28928 -11.24815 1.000 28.80192 831 GLN B O 1
ATOM 3068 N N . SER B 1 37 ? -17.08617 28.31004 -12.91332 1.000 25.20165 832 SER B N 1
ATOM 3069 C CA . SER B 1 37 ? -18.05328 27.95588 -13.95614 1.000 26.28036 832 SER B CA 1
ATOM 3070 C C . SER B 1 37 ? -17.64949 26.66095 -14.65901 1.000 26.36356 832 SER B C 1
ATOM 3071 O O . SER B 1 37 ? -16.57882 26.58448 -15.28928 1.000 26.81702 832 SER B O 1
ATOM 3079 N N . GLN B 1 38 ? -18.51824 25.65127 -14.56191 1.000 26.55555 833 GLN B N 1
ATOM 3080 C CA . GLN B 1 38 ? -18.28598 24.40756 -15.29308 1.000 26.88595 833 GLN B CA 1
ATOM 3081 C C . GLN B 1 38 ? -18.36945 24.64938 -16.79588 1.000 28.82176 833 GLN B C 1
ATOM 3082 O O . GLN B 1 38 ? -17.67564 23.97606 -17.56894 1.000 29.26292 833 GLN B O 1
ATOM 3096 N N . GLU B 1 39 ? -19.20944 25.60526 -17.21678 1.000 23.87717 834 GLU B N 1
ATOM 3097 C CA . GLU B 1 39 ? -19.38420 25.86262 -18.64341 1.000 25.32770 834 GLU B CA 1
ATOM 3098 C C . GLU B 1 39 ? -18.10247 26.44230 -19.23521 1.000 25.66569 834 GLU B C 1
ATOM 3099 O O . GLU B 1 39 ? -17.65991 26.03575 -20.31026 1.000 26.48919 834 GLU B O 1
ATOM 3111 N N . MET B 1 40 ? -17.50707 27.40402 -18.54302 1.000 23.81108 835 MET B N 1
ATOM 3112 C CA . MET B 1 40 ? -16.16742 27.86085 -18.89495 1.000 24.12510 835 MET B CA 1
ATOM 3113 C C . MET B 1 40 ? -15.19761 26.69267 -19.04021 1.000 24.10486 835 MET B C 1
ATOM 3114 O O . MET B 1 40 ? -14.31865 26.70357 -19.91285 1.000 24.91550 835 MET B O 1
ATOM 3128 N N . ASN B 1 41 ? -15.33411 25.67486 -18.18582 1.000 24.78595 836 ASN B N 1
ATOM 3129 C CA . ASN B 1 41 ? -14.46379 24.51222 -18.30729 1.000 24.12896 836 ASN B CA 1
ATOM 3130 C C . ASN B 1 41 ? -14.67955 23.78418 -19.61910 1.000 25.74999 836 ASN B C 1
ATOM 3131 O O . ASN B 1 41 ? -13.71875 23.30713 -20.23285 1.000 25.31976 836 ASN B O 1
ATOM 3142 N N A THR B 1 42 ? -15.93436 23.69327 -20.07135 0.190 24.35582 837 THR B N 1
ATOM 3143 N N B THR B 1 42 ? -15.94700 23.70025 -20.08159 0.810 24.34445 837 THR B N 1
ATOM 3144 C CA A THR B 1 42 ? -16.20110 23.12004 -21.38459 0.190 25.26533 837 THR B CA 1
ATOM 3145 C CA B THR B 1 42 ? -16.22277 23.12450 -21.39662 0.810 25.27473 837 THR B CA 1
ATOM 3146 C C A THR B 1 42 ? -15.50986 23.91534 -22.48478 0.190 25.33469 837 THR B C 1
ATOM 3147 C C B THR B 1 42 ? -15.55007 23.92070 -22.50766 0.810 25.35109 837 THR B C 1
ATOM 3148 O O A THR B 1 42 ? -15.06243 23.33822 -23.48289 0.190 24.99063 837 THR B O 1
ATOM 3149 O O B THR B 1 42 ? -15.16462 23.35548 -23.53856 0.810 25.04408 837 THR B O 1
ATOM 3170 N N . LEU B 1 43 ? -15.40346 25.23148 -22.31876 1.000 25.38132 838 LEU B N 1
ATOM 3171 C CA . LEU B 1 43 ? -14.78022 26.06251 -23.34829 1.000 25.45629 838 LEU B CA 1
ATOM 3172 C C . LEU B 1 43 ? -13.27304 25.79574 -23.44414 1.000 24.78912 838 LEU B C 1
ATOM 3173 O O . LEU B 1 43 ? -12.74157 25.62119 -24.55523 1.000 24.55189 838 LEU B O 1
ATOM 3190 N N . PHE B 1 44 ? -12.57479 25.72271 -22.29744 1.000 24.34272 839 PHE B N 1
ATOM 3191 C CA . PHE B 1 44 ? -11.17117 25.29607 -22.30187 1.000 23.35515 839 PHE B CA 1
ATOM 3192 C C . PHE B 1 44 ? -10.99084 23.99105 -23.07672 1.000 21.99111 839 PHE B C 1
ATOM 3193 O O . PHE B 1 44 ? -10.04654 23.84219 -23.86159 1.000 21.30185 839 PHE B O 1
ATOM 3210 N N . ARG B 1 45 ? -11.91127 23.04804 -22.88384 1.000 24.65859 840 ARG B N 1
ATOM 3211 C CA . ARG B 1 45 ? -11.80411 21.74969 -23.53724 1.000 23.62323 840 ARG B CA 1
ATOM 3212 C C . ARG B 1 45 ? -12.06613 21.87468 -25.02323 1.000 24.47578 840 ARG B C 1
ATOM 3213 O O . ARG B 1 45 ? -11.34385 21.28664 -25.83892 1.000 23.65685 840 ARG B O 1
ATOM 3234 N N . PHE B 1 46 ? -13.09243 22.64677 -25.39771 1.000 24.79279 841 PHE B N 1
ATOM 3235 C CA . PHE B 1 46 ? -13.37780 22.84764 -26.81105 1.000 25.50808 841 PHE B CA 1
ATOM 3236 C C . PHE B 1 46 ? -12.15326 23.42090 -27.51970 1.000 25.16341 841 PHE B C 1
ATOM 3237 O O . PHE B 1 46 ? -11.73229 22.91847 -28.55990 1.000 24.88508 841 PHE B O 1
ATOM 3254 N N . TRP B 1 47 ? -11.53876 24.46354 -26.94329 1.000 25.86714 842 TRP B N 1
ATOM 3255 C CA . TRP B 1 47 ? -10.40917 25.10242 -27.62230 1.000 25.70185 842 TRP B CA 1
ATOM 3256 C C . TRP B 1 47 ? -9.24410 24.13158 -27.75340 1.000 24.49499 842 TRP B C 1
ATOM 3257 O O . TRP B 1 47 ? -8.58334 24.07283 -28.80084 1.000 24.53142 842 TRP B O 1
ATOM 3278 N N . SER B 1 48 ? -8.96972 23.36433 -26.68735 1.000 26.52090 843 SER B N 1
ATOM 3279 C CA . SER B 1 48 ? -7.87480 22.40836 -26.71736 1.000 25.24640 843 SER B CA 1
ATOM 3280 C C . SER B 1 48 ? -7.98554 21.46545 -27.90587 1.000 24.99583 843 SER B C 1
ATOM 3281 O O . SER B 1 48 ? -6.98998 21.18242 -28.57884 1.000 24.57068 843 SER B O 1
ATOM 3289 N N . PHE B 1 49 ? -9.18764 20.98669 -28.20647 1.000 26.10252 844 PHE B N 1
ATOM 3290 C CA . PHE B 1 49 ? -9.34886 20.06639 -29.32281 1.000 26.22021 844 PHE B CA 1
ATOM 3291 C C . PHE B 1 49 ? -9.45332 20.79823 -30.65778 1.000 27.52203 844 PHE B C 1
ATOM 3292 O O . PHE B 1 49 ? -8.81100 20.40976 -31.64472 1.000 27.50317 844 PHE B O 1
ATOM 3309 N N . PHE B 1 50 ? -10.26184 21.86073 -30.70394 1.000 27.03223 845 PHE B N 1
ATOM 3310 C CA . PHE B 1 50 ? -10.51112 22.56711 -31.95439 1.000 28.32176 845 PHE B CA 1
ATOM 3311 C C . PHE B 1 50 ? -9.22870 23.14341 -32.55993 1.000 28.31310 845 PHE B C 1
ATOM 3312 O O . PHE B 1 50 ? -9.00711 23.05530 -33.78011 1.000 29.17447 845 PHE B O 1
ATOM 3329 N N . LEU B 1 51 ? -8.42468 23.82591 -31.74829 1.000 29.65467 846 LEU B N 1
ATOM 3330 C CA . LEU B 1 51 ? -7.29261 24.56416 -32.29647 1.000 29.78107 846 LEU B CA 1
ATOM 3331 C C . LEU B 1 51 ? -6.19009 23.66500 -32.85833 1.000 29.59447 846 LEU B C 1
ATOM 3332 O O . LEU B 1 51 ? -5.26677 24.17392 -33.50976 1.000 30.53117 846 LEU B O 1
ATOM 3348 N N . ARG B 1 52 ? -6.27790 22.34965 -32.66535 1.000 31.30939 847 ARG B N 1
ATOM 3349 C CA . ARG B 1 52 ? -5.30865 21.46266 -33.30459 1.000 32.53817 847 ARG B CA 1
ATOM 3350 C C . ARG B 1 52 ? -5.50341 21.41114 -34.81952 1.000 35.20863 847 ARG B C 1
ATOM 3351 O O . ARG B 1 52 ? -4.53000 21.52431 -35.57566 1.000 37.30144 847 ARG B O 1
ATOM 3372 N N . ASP B 1 53 ? -6.75056 21.29399 -35.28713 1.000 37.79548 848 ASP B N 1
ATOM 3373 C CA . ASP B 1 53 ? -7.03655 21.17482 -36.71850 1.000 40.30052 848 ASP B CA 1
ATOM 3374 C C . ASP B 1 53 ? -7.53042 22.46249 -37.37085 1.000 41.07487 848 ASP B C 1
ATOM 3375 O O . ASP B 1 53 ? -7.56930 22.52704 -38.60098 1.000 43.41643 848 ASP B O 1
ATOM 3384 N N . HIS B 1 54 ? -7.92947 23.47018 -36.59550 1.000 37.41220 849 HIS B N 1
ATOM 3385 C CA . HIS B 1 54 ? -8.44730 24.71964 -37.14082 1.000 38.11486 849 HIS B CA 1
ATOM 3386 C C . HIS B 1 54 ? -7.87279 25.87445 -36.31931 1.000 37.42560 849 HIS B C 1
ATOM 3387 O O . HIS B 1 54 ? -8.60580 26.67805 -35.73387 1.000 37.19957 849 HIS B O 1
ATOM 3401 N N . PHE B 1 55 ? -6.53743 25.94859 -36.26106 1.000 35.58166 850 PHE B N 1
ATOM 3402 C CA . PHE B 1 55 ? -5.90097 26.97915 -35.46552 1.000 34.99662 850 PHE B CA 1
ATOM 3403 C C . PHE B 1 55 ? -6.43990 28.34608 -35.83670 1.000 35.70761 850 PHE B C 1
ATOM 3404 O O . PHE B 1 55 ? -6.61529 28.67719 -37.01862 1.000 37.73365 850 PHE B O 1
ATOM 3421 N N . ASN B 1 56 ? -6.68175 29.14326 -34.81002 1.000 36.23626 851 ASN B N 1
ATOM 3422 C CA . ASN B 1 56 ? -7.24604 30.47638 -34.97980 1.000 36.82050 851 ASN B CA 1
ATOM 3423 C C . ASN B 1 56 ? -6.51523 31.37209 -33.99281 1.000 36.51044 851 ASN B C 1
ATOM 3424 O O . ASN B 1 56 ? -6.40668 31.02669 -32.80662 1.000 35.56657 851 ASN B O 1
ATOM 3435 N N . ARG B 1 57 ? -5.97972 32.49552 -34.47762 1.000 36.91244 852 ARG B N 1
ATOM 3436 C CA . ARG B 1 57 ? -5.19274 33.33272 -33.57792 1.000 36.95011 852 ARG B CA 1
ATOM 3437 C C . ARG B 1 57 ? -6.07328 33.97245 -32.50649 1.000 35.54974 852 ARG B C 1
ATOM 3438 O O . ARG B 1 57 ? -5.66494 34.08628 -31.34922 1.000 34.75098 852 ARG B O 1
ATOM 3442 N N . LYS B 1 58 ? -7.30175 34.35757 -32.85470 1.000 35.26648 853 LYS B N 1
ATOM 3443 C CA . LYS B 1 58 ? -8.16123 35.00880 -31.86915 1.000 35.06023 853 LYS B CA 1
ATOM 3444 C C . LYS B 1 58 ? -8.52601 34.03862 -30.75597 1.000 33.92296 853 LYS B C 1
ATOM 3445 O O . LYS B 1 58 ? -8.45007 34.38170 -29.56769 1.000 33.62422 853 LYS B O 1
ATOM 3449 N N . MET B 1 59 ? -8.91440 32.81627 -31.12435 1.000 33.84402 854 MET B N 1
ATOM 3450 C CA . MET B 1 59 ? -9.22023 31.79242 -30.13368 1.000 33.43865 854 MET B CA 1
ATOM 3451 C C . MET B 1 59 ? -8.00444 31.49754 -29.27380 1.000 32.82852 854 MET B C 1
ATOM 3452 O O . MET B 1 59 ? -8.07250 31.54013 -28.04606 1.000 32.59501 854 MET B O 1
ATOM 3466 N N . TYR B 1 60 ? -6.87496 31.20516 -29.90841 1.000 34.65733 855 TYR B N 1
ATOM 3467 C CA . TYR B 1 60 ? -5.70808 30.76791 -29.15995 1.000 33.82095 855 TYR B CA 1
ATOM 3468 C C . TYR B 1 60 ? -5.30949 31.81090 -28.13057 1.000 34.09052 855 TYR B C 1
ATOM 3469 O O . TYR B 1 60 ? -5.03392 31.48492 -26.97555 1.000 33.56227 855 TYR B O 1
ATOM 3487 N N . GLU B 1 61 ? -5.27319 33.08150 -28.54776 1.000 34.96568 856 GLU B N 1
ATOM 3488 C CA . GLU B 1 61 ? -4.88923 34.17130 -27.65179 1.000 35.07553 856 GLU B CA 1
ATOM 3489 C C . GLU B 1 61 ? -5.74315 34.17306 -26.39157 1.000 34.49395 856 GLU B C 1
ATOM 3490 O O . GLU B 1 61 ? -5.21890 34.18511 -25.27036 1.000 34.13656 856 GLU B O 1
ATOM 3502 N N . GLU B 1 62 ? -7.07299 34.16792 -26.55256 1.000 32.99986 857 GLU B N 1
ATOM 3503 C CA . GLU B 1 62 ? -7.93463 34.17416 -25.37003 1.000 32.85319 857 GLU B CA 1
ATOM 3504 C C . GLU B 1 62 ? -7.76967 32.88190 -24.56292 1.000 32.65066 857 GLU B C 1
ATOM 3505 O O . GLU B 1 62 ? -7.81884 32.91273 -23.33247 1.000 32.38844 857 GLU B O 1
ATOM 3517 N N . PHE B 1 63 ? -7.58719 31.74452 -25.24566 1.000 29.26325 858 PHE B N 1
ATOM 3518 C CA . PHE B 1 63 ? -7.32066 30.45382 -24.59101 1.000 28.78512 858 PHE B CA 1
ATOM 3519 C C . PHE B 1 63 ? -6.10510 30.53807 -23.67375 1.000 28.46117 858 PHE B C 1
ATOM 3520 O O . PHE B 1 63 ? -6.15212 30.11744 -22.50533 1.000 28.40412 858 PHE B O 1
ATOM 3537 N N . ARG B 1 64 ? -5.01101 31.10221 -24.18048 1.000 31.03594 859 ARG B N 1
ATOM 3538 C CA . ARG B 1 64 ? -3.80273 31.24042 -23.38034 1.000 30.69508 859 ARG B CA 1
ATOM 3539 C C . ARG B 1 64 ? -4.01155 32.17774 -22.19866 1.000 30.88392 859 ARG B C 1
ATOM 3540 O O . ARG B 1 64 ? -3.58329 31.88924 -21.07975 1.000 30.57692 859 ARG B O 1
ATOM 3561 N N . GLN B 1 65 ? -4.62569 33.34663 -22.43766 1.000 29.11015 860 GLN B N 1
ATOM 3562 C CA A GLN B 1 65 ? -4.75077 34.33238 -21.37955 0.500 28.92329 860 GLN B CA 1
ATOM 3563 C CA B GLN B 1 65 ? -4.73466 34.32913 -21.36889 0.500 28.92401 860 GLN B CA 1
ATOM 3564 C C . GLN B 1 65 ? -5.64257 33.83596 -20.24417 1.000 28.92519 860 GLN B C 1
ATOM 3565 O O . GLN B 1 65 ? -5.31954 33.93662 -19.06961 1.000 28.57569 860 GLN B O 1
ATOM 3592 N N . LEU B 1 66 ? -6.81606 33.29543 -20.60933 1.000 27.97973 861 LEU B N 1
ATOM 3593 C CA . LEU B 1 66 ? -7.75319 32.90142 -19.55198 1.000 27.93147 861 LEU B CA 1
ATOM 3594 C C . LEU B 1 66 ? -7.25800 31.67003 -18.79338 1.000 27.68271 861 LEU B C 1
ATOM 3595 O O . LEU B 1 66 ? -7.44908 31.57526 -17.57942 1.000 27.21245 861 LEU B O 1
ATOM 3611 N N . SER B 1 67 ? -6.66158 30.70303 -19.49311 1.000 26.73057 862 SER B N 1
ATOM 3612 C CA . SER B 1 67 ? -6.13028 29.52249 -18.81968 1.000 26.39213 862 SER B CA 1
ATOM 3613 C C . SER B 1 67 ? -4.98267 29.90053 -17.88502 1.000 26.07503 862 SER B C 1
ATOM 3614 O O . SER B 1 67 ? -4.87633 29.36531 -16.77949 1.000 25.75798 862 SER B O 1
ATOM 3622 N N . VAL B 1 68 ? -4.15646 30.88200 -18.28146 1.000 28.52923 863 VAL B N 1
ATOM 3623 C CA . VAL B 1 68 ? -3.06596 31.32774 -17.40020 1.000 28.16485 863 VAL B CA 1
ATOM 3624 C C . VAL B 1 68 ? -3.61245 32.12715 -16.22132 1.000 28.00186 863 VAL B C 1
ATOM 3625 O O . VAL B 1 68 ? -3.14243 31.99332 -15.07620 1.000 27.57820 863 VAL B O 1
ATOM 3638 N N . GLU B 1 69 ? -4.59288 32.99249 -16.47565 1.000 31.48864 864 GLU B N 1
ATOM 3639 C CA . GLU B 1 69 ? -5.21301 33.72818 -15.37369 1.000 31.17791 864 GLU B CA 1
ATOM 3640 C C . GLU B 1 69 ? -5.82081 32.76458 -14.34204 1.000 30.93711 864 GLU B C 1
ATOM 3641 O O . GLU B 1 69 ? -5.66692 32.95754 -13.12927 1.000 30.20002 864 GLU B O 1
ATOM 3653 N N . ASP B 1 70 ? -6.48507 31.71028 -14.81658 1.000 30.00608 865 ASP B N 1
ATOM 3654 C CA . ASP B 1 70 ? -7.10001 30.70318 -13.96140 1.000 29.41081 865 ASP B CA 1
ATOM 3655 C C . ASP B 1 70 ? -6.04851 29.96824 -13.13188 1.000 28.76453 865 ASP B C 1
ATOM 3656 O O . ASP B 1 70 ? -6.16821 29.83194 -11.90484 1.000 27.57225 865 ASP B O 1
ATOM 3665 N N . GLY B 1 71 ? -5.01220 29.45640 -13.80379 1.000 28.40576 866 GLY B N 1
ATOM 3666 C CA . GLY B 1 71 ? -3.91580 28.81589 -13.11735 1.000 28.19325 866 GLY B CA 1
ATOM 3667 C C . GLY B 1 71 ? -3.20058 29.75520 -12.18112 1.000 27.77879 866 GLY B C 1
ATOM 3668 O O . GLY B 1 71 ? -2.58345 29.31301 -11.20314 1.000 26.88701 866 GLY B O 1
ATOM 3672 N N . LYS B 1 72 ? -3.27784 31.04475 -12.46628 1.000 33.80165 867 LYS B N 1
ATOM 3673 C CA . LYS B 1 72 ? -2.94375 32.08282 -11.51117 1.000 32.83121 867 LYS B CA 1
ATOM 3674 C C . LYS B 1 72 ? -4.10600 32.30676 -10.53914 1.000 31.93698 867 LYS B C 1
ATOM 3675 O O . LYS B 1 72 ? -4.14267 33.37480 -9.89781 1.000 31.76057 867 LYS B O 1
ATOM 3694 N N . GLU B 1 73 ? -4.90196 31.26872 -10.21470 1.000 30.44106 868 GLU B N 1
ATOM 3695 C CA . GLU B 1 73 ? -5.59248 31.20234 -8.89677 1.000 28.90840 868 GLU B CA 1
ATOM 3696 C C . GLU B 1 73 ? -5.42714 29.82544 -8.26276 1.000 28.36767 868 GLU B C 1
ATOM 3697 O O . GLU B 1 73 ? -5.80648 29.66281 -7.09328 1.000 27.31711 868 GLU B O 1
ATOM 3709 N N . GLY B 1 74 ? -4.84253 28.85716 -8.96237 1.000 25.72682 869 GLY B N 1
ATOM 3710 C CA . GLY B 1 74 ? -4.76883 27.48733 -8.50758 1.000 24.91721 869 GLY B CA 1
ATOM 3711 C C . GLY B 1 74 ? -5.60661 26.52230 -9.31108 1.000 24.60764 869 GLY B C 1
ATOM 3712 O O . GLY B 1 74 ? -5.41264 25.30771 -9.15921 1.000 23.81210 869 GLY B O 1
ATOM 3716 N N . TYR B 1 75 ? -6.53972 27.00443 -10.12638 1.000 23.42212 870 TYR B N 1
ATOM 3717 C CA . TYR B 1 75 ? -7.36842 26.14368 -10.96906 1.000 23.41039 870 TYR B CA 1
ATOM 3718 C C . TYR B 1 75 ? -6.57286 25.74901 -12.20262 1.000 25.32661 870 TYR B C 1
ATOM 3719 O O . TYR B 1 75 ? -6.24330 26.59409 -13.03278 1.000 27.30767 870 TYR B O 1
ATOM 3737 N N . ARG B 1 76 ? -6.28083 24.46602 -12.34122 1.000 22.06804 871 ARG B N 1
ATOM 3738 C CA . ARG B 1 76 ? -5.34826 24.00011 -13.35900 1.000 23.81483 871 ARG B CA 1
ATOM 3739 C C . ARG B 1 76 ? -5.98942 23.39670 -14.61271 1.000 22.85641 871 ARG B C 1
ATOM 3740 O O . ARG B 1 76 ? -5.24814 23.01089 -15.54552 1.000 22.94152 871 ARG B O 1
ATOM 3761 N N . TYR B 1 77 ? -7.32390 23.30368 -14.69285 1.000 22.16854 872 TYR B N 1
ATOM 3762 C CA . TYR B 1 77 ? -7.88967 22.60632 -15.84817 1.000 21.39908 872 TYR B CA 1
ATOM 3763 C C . TYR B 1 77 ? -7.65350 23.36338 -17.15380 1.000 23.78116 872 TYR B C 1
ATOM 3764 O O . TYR B 1 77 ? -7.36187 22.74446 -18.18957 1.000 23.07872 872 TYR B O 1
ATOM 3782 N N . GLY B 1 78 ? -7.79442 24.69111 -17.14700 1.000 22.84213 873 GLY B N 1
ATOM 3783 C CA . GLY B 1 78 ? -7.45064 25.44350 -18.34367 1.000 24.00244 873 GLY B CA 1
ATOM 3784 C C . GLY B 1 78 ? -6.01206 25.21202 -18.78186 1.000 23.23590 873 GLY B C 1
ATOM 3785 O O . GLY B 1 78 ? -5.74084 24.92149 -19.95444 1.000 22.41441 873 GLY B O 1
ATOM 3789 N N . LEU B 1 79 ? -5.05864 25.37122 -17.85605 1.000 24.49962 874 LEU B N 1
ATOM 3790 C CA . LEU B 1 79 ? -3.65667 25.15326 -18.21524 1.000 23.72940 874 LEU B CA 1
ATOM 3791 C C . LEU B 1 79 ? -3.43041 23.72410 -18.69782 1.000 21.84212 874 LEU B C 1
ATOM 3792 O O . LEU B 1 79 ? -2.69386 23.49751 -19.65661 1.000 21.29514 874 LEU B O 1
ATOM 3808 N N . GLU B 1 80 ? -4.07130 22.75096 -18.05630 1.000 26.31984 875 GLU B N 1
ATOM 3809 C CA . GLU B 1 80 ? -3.96958 21.37851 -18.53118 1.000 24.15104 875 GLU B CA 1
ATOM 3810 C C . GLU B 1 80 ? -4.50544 21.24616 -19.94761 1.000 24.04876 875 GLU B C 1
ATOM 3811 O O . GLU B 1 80 ? -3.97086 20.47780 -20.75229 1.000 23.16544 875 GLU B O 1
ATOM 3823 N N . CYS B 1 81 ? -5.60297 21.94425 -20.25096 1.000 21.86099 876 CYS B N 1
ATOM 3824 C CA . CYS B 1 81 ? -6.11288 21.93778 -21.62366 1.000 22.28189 876 CYS B CA 1
ATOM 3825 C C . CYS B 1 81 ? -5.12518 22.60924 -22.57223 1.000 23.04189 876 CYS B C 1
ATOM 3826 O O . CYS B 1 81 ? -4.88836 22.10906 -23.67787 1.000 22.59525 876 CYS B O 1
ATOM 3834 N N . LEU B 1 82 ? -4.53955 23.73723 -22.14964 1.000 23.56741 877 LEU B N 1
ATOM 3835 C CA . LEU B 1 82 ? -3.54010 24.43613 -22.96286 1.000 24.19397 877 LEU B CA 1
ATOM 3836 C C . LEU B 1 82 ? -2.32133 23.55943 -23.27032 1.000 23.05158 877 LEU B C 1
ATOM 3837 O O . LEU B 1 82 ? -1.81536 23.56426 -24.39620 1.000 23.12714 877 LEU B O 1
ATOM 3853 N N . PHE B 1 83 ? -1.81944 22.81621 -22.27894 1.000 26.45963 878 PHE B N 1
ATOM 3854 C CA . PHE B 1 83 ? -0.62524 22.01843 -22.52519 1.000 25.70325 878 PHE B CA 1
ATOM 3855 C C . PHE B 1 83 ? -0.92137 20.83804 -23.43530 1.000 24.85098 878 PHE B C 1
ATOM 3856 O O . PHE B 1 83 ? -0.07374 20.43669 -24.23872 1.000 25.18804 878 PHE B O 1
ATOM 3873 N N . ARG B 1 84 ? -2.09957 20.24132 -23.30125 1.000 26.50241 879 ARG B N 1
ATOM 3874 C CA . ARG B 1 84 ? -2.47657 19.19361 -24.23712 1.000 26.24507 879 ARG B CA 1
ATOM 3875 C C . ARG B 1 84 ? -2.56107 19.75350 -25.65082 1.000 27.51678 879 ARG B C 1
ATOM 3876 O O . ARG B 1 84 ? -2.21155 19.06394 -26.61465 1.000 28.03281 879 ARG B O 1
ATOM 3897 N N . PHE B 1 85 ? -2.98011 21.01455 -25.79270 1.000 24.91913 880 PHE B N 1
ATOM 3898 C CA . PHE B 1 85 ? -3.06488 21.61845 -27.11821 1.000 26.13031 880 PHE B CA 1
ATOM 3899 C C . PHE B 1 85 ? -1.67473 21.78422 -27.72312 1.000 26.83869 880 PHE B C 1
ATOM 3900 O O . PHE B 1 85 ? -1.43536 21.40566 -28.87819 1.000 28.25311 880 PHE B O 1
ATOM 3917 N N . TYR B 1 86 ? -0.74960 22.34765 -26.93691 1.000 28.86728 881 TYR B N 1
ATOM 3918 C CA . TYR B 1 86 ? 0.64371 22.46288 -27.35703 1.000 30.29201 881 TYR B CA 1
ATOM 3919 C C . TYR B 1 86 ? 1.20510 21.11493 -27.79404 1.000 31.28926 881 TYR B C 1
ATOM 3920 O O . TYR B 1 86 ? 1.71530 20.96255 -28.91059 1.000 33.56363 881 TYR B O 1
ATOM 3938 N N . SER B 1 87 ? 1.11900 20.12749 -26.90149 1.000 31.74083 882 SER B N 1
ATOM 3939 C CA . SER B 1 87 ? 1.77755 18.84425 -27.11502 1.000 32.73576 882 SER B CA 1
ATOM 3940 C C . SER B 1 87 ? 1.28200 18.17115 -28.39664 1.000 34.26847 882 SER B C 1
ATOM 3941 O O . SER B 1 87 ? 2.07092 17.82661 -29.28714 1.000 36.66889 882 SER B O 1
ATOM 3949 N N . TYR B 1 88 ? -0.02386 17.95823 -28.50324 1.000 33.44362 883 TYR B N 1
ATOM 3950 C CA . TYR B 1 88 ? -0.55300 17.26980 -29.67634 1.000 34.95542 883 TYR B CA 1
ATOM 3951 C C . TYR B 1 88 ? -0.72258 18.22173 -30.85160 1.000 36.64993 883 TYR B C 1
ATOM 3952 O O . TYR B 1 88 ? -0.73878 17.77787 -32.00469 1.000 38.74949 883 TYR B O 1
ATOM 3970 N N . GLY B 1 89 ? -0.83031 19.51804 -30.57821 1.000 33.28001 884 GLY B N 1
ATOM 3971 C CA . GLY B 1 89 ? -0.97623 20.47939 -31.64389 1.000 34.93762 884 GLY B CA 1
ATOM 3972 C C . GLY B 1 89 ? 0.28895 20.56006 -32.46419 1.000 37.90276 884 GLY B C 1
ATOM 3973 O O . GLY B 1 89 ? 0.27418 20.30897 -33.66886 1.000 39.94522 884 GLY B O 1
ATOM 3977 N N . LEU B 1 90 ? 1.39846 20.90669 -31.81592 1.000 35.99349 885 LEU B N 1
ATOM 3978 C CA . LEU B 1 90 ? 2.64102 21.07666 -32.54846 1.000 38.99560 885 LEU B CA 1
ATOM 3979 C C . LEU B 1 90 ? 3.04612 19.80450 -33.27827 1.000 40.91502 885 LEU B C 1
ATOM 3980 O O . LEU B 1 90 ? 3.84317 19.87275 -34.22598 1.000 44.03463 885 LEU B O 1
ATOM 3996 N N . GLU B 1 91 ? 2.51853 18.64544 -32.86371 1.000 37.99418 886 GLU B N 1
ATOM 3997 C CA . GLU B 1 91 ? 2.69273 17.43719 -33.68102 1.000 39.99385 886 GLU B CA 1
ATOM 3998 C C . GLU B 1 91 ? 1.86540 17.53360 -34.96749 1.000 41.53783 886 GLU B C 1
ATOM 3999 O O . GLU B 1 91 ? 2.37001 17.24052 -36.05992 1.000 44.58824 886 GLU B O 1
ATOM 4011 N N . ARG B 1 92 ? 0.61562 17.99086 -34.87555 1.000 40.46576 887 ARG B N 1
ATOM 4012 C CA . ARG B 1 92 ? -0.21790 18.10146 -36.07377 1.000 41.96418 887 ARG B CA 1
ATOM 4013 C C . ARG B 1 92 ? 0.31813 19.15944 -37.04217 1.000 44.39915 887 ARG B C 1
ATOM 4014 O O . ARG B 1 92 ? 0.40523 18.91507 -38.25305 1.000 47.39815 887 ARG B O 1
ATOM 4018 N N . LYS B 1 93 ? 0.67270 20.34736 -36.53883 1.000 43.69147 888 LYS B N 1
ATOM 4019 C CA . LYS B 1 93 ? 1.22724 21.40397 -37.39117 1.000 46.19712 888 LYS B CA 1
ATOM 4020 C C . LYS B 1 93 ? 2.11210 22.32490 -36.55748 1.000 45.64031 888 LYS B C 1
ATOM 4021 O O . LYS B 1 93 ? 1.60279 23.07941 -35.71828 1.000 43.26395 888 LYS B O 1
ATOM 4040 N N . PHE B 1 94 ? 3.42289 22.30530 -36.82857 1.000 45.88208 889 PHE B N 1
ATOM 4041 C CA . PHE B 1 94 ? 4.39077 23.01182 -35.99568 1.000 45.68855 889 PHE B CA 1
ATOM 4042 C C . PHE B 1 94 ? 4.43560 24.49149 -36.34521 1.000 46.82392 889 PHE B C 1
ATOM 4043 O O . PHE B 1 94 ? 4.60217 24.85539 -37.51005 1.000 49.68161 889 PHE B O 1
ATOM 4060 N N . ARG B 1 95 ? 4.30371 25.34497 -35.33578 1.000 46.46308 890 ARG B N 1
ATOM 4061 C CA . ARG B 1 95 ? 4.35516 26.79682 -35.51760 1.000 47.50231 890 ARG B CA 1
ATOM 4062 C C . ARG B 1 95 ? 5.44948 27.34597 -34.63533 1.000 47.83597 890 ARG B C 1
ATOM 4063 O O . ARG B 1 95 ? 5.38463 27.19501 -33.40086 1.000 45.32835 890 ARG B O 1
ATOM 4084 N N . PRO B 1 96 ? 6.47548 28.00410 -35.19336 1.000 49.35828 891 PRO B N 1
ATOM 4085 C CA . PRO B 1 96 ? 7.62246 28.39844 -34.35942 1.000 50.04060 891 PRO B CA 1
ATOM 4086 C C . PRO B 1 96 ? 7.24857 29.35280 -33.22818 1.000 47.88939 891 PRO B C 1
ATOM 4087 O O . PRO B 1 96 ? 7.80740 29.23610 -32.13121 1.000 46.84876 891 PRO B O 1
ATOM 4098 N N . ASP B 1 97 ? 6.30256 30.26800 -33.43470 1.000 49.65662 892 ASP B N 1
ATOM 4099 C CA . ASP B 1 97 ? 5.92516 31.15918 -32.34029 1.000 47.84363 892 ASP B CA 1
ATOM 4100 C C . ASP B 1 97 ? 5.11778 30.42747 -31.25582 1.000 44.11946 892 ASP B C 1
ATOM 4101 O O . ASP B 1 97 ? 5.25687 30.73154 -30.05670 1.000 42.75247 892 ASP B O 1
ATOM 4110 N N . ILE B 1 98 ? 4.28977 29.45096 -31.64991 1.000 46.32260 893 ILE B N 1
ATOM 4111 C CA . ILE B 1 98 ? 3.53973 28.66317 -30.67047 1.000 42.99766 893 ILE B CA 1
ATOM 4112 C C . ILE B 1 98 ? 4.47510 27.70681 -29.92415 1.000 42.45759 893 ILE B C 1
ATOM 4113 O O . ILE B 1 98 ? 4.24653 27.37895 -28.74491 1.000 39.97795 893 ILE B O 1
ATOM 4129 N N . PHE B 1 99 ? 5.52367 27.23239 -30.58370 1.000 43.00595 894 PHE B N 1
ATOM 4130 C CA . PHE B 1 99 ? 6.50406 26.41617 -29.88142 1.000 42.82677 894 PHE B CA 1
ATOM 4131 C C . PHE B 1 99 ? 7.24641 27.25280 -28.83205 1.000 43.01234 894 PHE B C 1
ATOM 4132 O O . PHE B 1 99 ? 7.53977 26.76989 -27.72533 1.000 41.40248 894 PHE B O 1
ATOM 4149 N N . LYS B 1 100 ? 7.53252 28.51664 -29.15754 1.000 45.60643 895 LYS B N 1
ATOM 4150 C CA . LYS B 1 100 ? 8.10131 29.45258 -28.19111 1.000 45.88697 895 LYS B CA 1
ATOM 4151 C C . LYS B 1 100 ? 7.14381 29.69494 -27.02936 1.000 42.92575 895 LYS B C 1
ATOM 4152 O O . LYS B 1 100 ? 7.57464 29.75853 -25.86682 1.000 42.17109 895 LYS B O 1
ATOM 4171 N N . ASP B 1 101 ? 5.84418 29.85112 -27.32502 1.000 42.17242 896 ASP B N 1
ATOM 4172 C CA . ASP B 1 101 ? 4.85926 30.05603 -26.26786 1.000 39.45277 896 ASP B CA 1
ATOM 4173 C C . ASP B 1 101 ? 4.81768 28.84314 -25.35113 1.000 37.20784 896 ASP B C 1
ATOM 4174 O O . ASP B 1 101 ? 4.76440 28.96735 -24.12352 1.000 35.89810 896 ASP B O 1
ATOM 4183 N N . PHE B 1 102 ? 4.85822 27.65341 -25.95023 1.000 36.56689 897 PHE B N 1
ATOM 4184 C CA . PHE B 1 102 ? 4.95446 26.39891 -25.22007 1.000 34.98884 897 PHE B CA 1
ATOM 4185 C C . PHE B 1 102 ? 6.10676 26.43160 -24.21642 1.000 35.56718 897 PH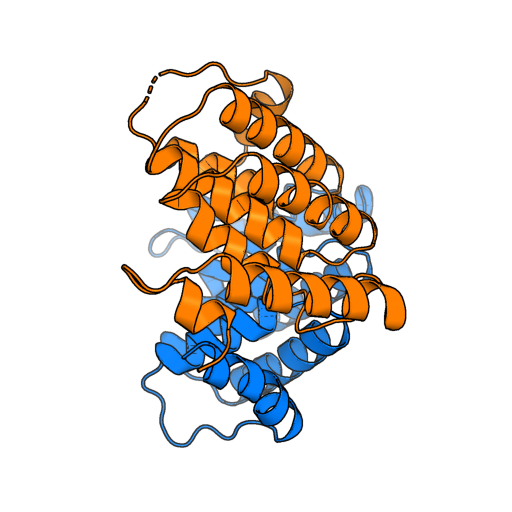E B C 1
ATOM 4186 O O . PHE B 1 102 ? 5.93235 26.08190 -23.04354 1.000 33.77529 897 PHE B O 1
ATOM 4203 N N . GLN B 1 103 ? 7.29114 26.87913 -24.64619 1.000 37.34874 898 GLN B N 1
ATOM 4204 C CA . GLN B 1 103 ? 8.44342 26.76624 -23.76240 1.000 38.10517 898 GLN B CA 1
ATOM 4205 C C . GLN B 1 103 ? 8.28007 27.67505 -22.55131 1.000 37.18806 898 GLN B C 1
ATOM 4206 O O . GLN B 1 103 ? 8.58905 27.28204 -21.41330 1.000 36.01836 898 GLN B O 1
ATOM 4220 N N . GLU B 1 104 ? 7.80432 28.89523 -22.79325 1.000 38.16269 899 GLU B N 1
ATOM 4221 C CA . GLU B 1 104 ? 7.58925 29.86185 -21.72561 1.000 37.70381 899 GLU B CA 1
ATOM 4222 C C . GLU B 1 104 ? 6.59756 29.32297 -20.69883 1.000 34.93806 899 GLU B C 1
ATOM 4223 O O . GLU B 1 104 ? 6.90332 29.24296 -19.51409 1.000 34.24864 899 GLU B O 1
ATOM 4235 N N . GLU B 1 105 ? 5.40956 28.92579 -21.12946 1.000 34.09054 900 GLU B N 1
ATOM 4236 C CA . GLU B 1 105 ? 4.43912 28.46481 -20.15048 1.000 32.86831 900 GLU B CA 1
ATOM 4237 C C . GLU B 1 105 ? 4.97400 27.26765 -19.39061 1.000 32.18562 900 GLU B C 1
ATOM 4238 O O . GLU B 1 105 ? 4.61693 27.05475 -18.22056 1.000 31.80262 900 GLU B O 1
ATOM 4250 N N . THR B 1 106 ? 5.82150 26.46503 -20.04221 1.000 32.43100 901 THR B N 1
ATOM 4251 C CA . THR B 1 106 ? 6.33761 25.26581 -19.37908 1.000 31.82391 901 THR B CA 1
ATOM 4252 C C . THR B 1 106 ? 7.39596 25.63642 -18.34821 1.000 32.52800 901 THR B C 1
ATOM 4253 O O . THR B 1 106 ? 7.37855 25.12683 -17.22244 1.000 31.92386 901 THR B O 1
ATOM 4264 N N . VAL B 1 107 ? 8.31648 26.52846 -18.70390 1.000 31.98398 902 VAL B N 1
ATOM 4265 C CA . VAL B 1 107 ? 9.24801 27.04565 -17.70607 1.000 33.02828 902 VAL B CA 1
ATOM 4266 C C . VAL B 1 107 ? 8.46482 27.63933 -16.53499 1.000 31.76470 902 VAL B C 1
ATOM 4267 O O . VAL B 1 107 ? 8.71370 27.30727 -15.37869 1.000 31.21695 902 VAL B O 1
ATOM 4280 N N . LYS B 1 108 ? 7.42963 28.44192 -16.82230 1.000 32.10777 903 LYS B N 1
ATOM 4281 C CA . LYS B 1 108 ? 6.68629 29.05460 -15.72006 1.000 31.83612 903 LYS B CA 1
ATOM 4282 C C . LYS B 1 108 ? 5.98927 28.01807 -14.82724 1.000 31.10076 903 LYS B C 1
ATOM 4283 O O . LYS B 1 108 ? 5.98404 28.16150 -13.60424 1.000 31.08655 903 LYS B O 1
ATOM 4302 N N . ASP B 1 109 ? 5.37680 26.99057 -15.41926 1.000 28.24290 904 ASP B N 1
ATOM 4303 C CA . ASP B 1 109 ? 4.66369 25.96336 -14.65324 1.000 28.10669 904 ASP B CA 1
ATOM 4304 C C . ASP B 1 109 ? 5.59899 25.18580 -13.71982 1.000 28.01455 904 ASP B C 1
ATOM 4305 O O . ASP B 1 109 ? 5.24769 24.87806 -12.57283 1.000 27.97924 904 ASP B O 1
ATOM 4314 N N . TYR B 1 110 ? 6.77126 24.81719 -14.21848 1.000 29.78065 905 TYR B N 1
ATOM 4315 C CA . TYR B 1 110 ? 7.75849 24.15148 -13.38627 1.000 29.84832 905 TYR B CA 1
ATOM 4316 C C . TYR B 1 110 ? 8.19958 25.05961 -12.23929 1.000 30.39327 905 TYR B C 1
ATOM 4317 O O . TYR B 1 110 ? 8.25871 24.62829 -11.07689 1.000 30.45610 905 TYR B O 1
ATOM 4335 N N . GLU B 1 111 ? 8.44151 26.34055 -12.53253 1.000 30.28494 906 GLU B N 1
ATOM 4336 C CA . GLU B 1 111 ? 8.77939 27.29650 -11.47136 1.000 30.54964 906 GLU B CA 1
ATOM 4337 C C . GLU B 1 111 ? 7.63562 27.49554 -10.47778 1.000 29.93429 906 GLU B C 1
ATOM 4338 O O . GLU B 1 111 ? 7.88910 27.93302 -9.35400 1.000 29.98603 906 GLU B O 1
ATOM 4350 N N . ALA B 1 112 ? 6.38284 27.16773 -10.85256 1.000 30.32259 907 ALA B N 1
ATOM 4351 C CA . ALA B 1 112 ? 5.25493 27.15965 -9.91008 1.000 29.90493 907 ALA B CA 1
ATOM 4352 C C . ALA B 1 112 ? 5.14012 25.84332 -9.10668 1.000 29.68603 907 ALA B C 1
ATOM 4353 O O . ALA B 1 112 ? 4.14181 25.64752 -8.38925 1.000 29.14526 907 ALA B O 1
ATOM 4360 N N . GLY B 1 113 ? 6.11828 24.94874 -9.21680 1.000 28.31219 908 GLY B N 1
ATOM 4361 C CA . GLY B 1 113 ? 6.11911 23.71220 -8.47062 1.000 28.32952 908 GLY B CA 1
ATOM 4362 C C . GLY B 1 113 ? 5.36381 22.55610 -9.10585 1.000 28.50753 908 GLY B C 1
ATOM 4363 O O . GLY B 1 113 ? 5.15504 21.52738 -8.43311 1.000 28.50270 908 GLY B O 1
ATOM 4367 N N . GLN B 1 114 ? 4.96340 22.67667 -10.37347 1.000 26.34912 909 GLN B N 1
ATOM 4368 C CA . GLN B 1 114 ? 4.16426 21.66225 -11.04124 1.000 26.09562 909 GLN B CA 1
ATOM 4369 C C . GLN B 1 114 ? 4.97018 20.99949 -12.14896 1.000 25.45714 909 GLN B C 1
ATOM 4370 O O . GLN B 1 114 ? 5.94205 21.55732 -12.66957 1.000 25.54787 909 GLN B O 1
ATOM 4384 N N . LEU B 1 115 ? 4.52291 19.81175 -12.52965 1.000 26.59263 910 LEU B N 1
ATOM 4385 C CA . LEU B 1 115 ? 5.20453 19.03631 -13.54414 1.000 25.42341 910 LEU B CA 1
ATOM 4386 C C . LEU B 1 115 ? 4.30166 18.64518 -14.71101 1.000 23.90425 910 LEU B C 1
ATOM 4387 O O . LEU B 1 115 ? 4.77631 17.98384 -15.63267 1.000 22.86285 910 LEU B O 1
ATOM 4403 N N . TYR B 1 116 ? 3.02398 19.02756 -14.70991 1.000 28.91318 911 TYR B N 1
ATOM 4404 C CA . TYR B 1 116 ? 2.15977 18.61735 -15.82081 1.000 27.40439 911 TYR B CA 1
ATOM 4405 C C . TYR B 1 116 ? 2.66256 19.19165 -17.14518 1.000 27.62455 911 TYR B C 1
ATOM 4406 O O . TYR B 1 116 ? 2.75316 18.47614 -18.13985 1.000 26.72066 911 TYR B O 1
ATOM 4424 N N . GLY B 1 117 ? 3.04602 20.46331 -17.16114 1.000 26.93564 912 GLY B N 1
ATOM 4425 C CA . GLY B 1 117 ? 3.51448 21.05929 -18.39638 1.000 27.20885 912 GLY B CA 1
ATOM 4426 C C . GLY B 1 117 ? 4.83582 20.48182 -18.86873 1.000 27.22631 912 GLY B C 1
ATOM 4427 O O . GLY B 1 117 ? 5.02606 20.23744 -20.06290 1.000 27.41783 912 GLY B O 1
ATOM 4431 N N . LEU B 1 118 ? 5.77123 20.26193 -17.94548 1.000 30.20482 913 LEU B N 1
ATOM 4432 C CA . LEU B 1 118 ? 7.06418 19.71740 -18.35476 1.000 30.80307 913 LEU B CA 1
ATOM 4433 C C . LEU B 1 118 ? 6.90852 18.31008 -18.94211 1.000 30.03434 913 LEU B C 1
ATOM 4434 O O . LEU B 1 118 ? 7.61779 17.95752 -19.89407 1.000 31.79418 913 LEU B O 1
ATOM 4450 N N . GLU B 1 119 ? 5.98444 17.49492 -18.39790 1.000 30.95256 914 GLU B N 1
ATOM 4451 C CA . GLU B 1 119 ? 5.74062 16.16418 -18.97022 1.000 30.61904 914 GLU B CA 1
ATOM 4452 C C . GLU B 1 119 ? 5.18698 16.25544 -20.39256 1.000 31.43391 914 GLU B C 1
ATOM 4453 O O . GLU B 1 119 ? 5.61542 15.50977 -21.27494 1.000 33.03239 914 GLU B O 1
ATOM 4465 N N . LYS B 1 120 ? 4.21553 17.13733 -20.63122 1.000 29.33852 915 LYS B N 1
ATOM 4466 C CA . LYS B 1 120 ? 3.70715 17.27982 -21.99884 1.000 30.40071 915 LYS B CA 1
ATOM 4467 C C . LYS B 1 120 ? 4.80505 17.75234 -22.94663 1.000 32.95647 915 LYS B C 1
ATOM 4468 O O . LYS B 1 120 ? 4.90850 17.27966 -24.09200 1.000 34.52445 915 LYS B O 1
ATOM 4487 N N . PHE B 1 121 ? 5.65003 18.67350 -22.48926 1.000 30.65932 916 PHE B N 1
ATOM 4488 C CA . PHE B 1 121 ? 6.75961 19.10994 -23.32969 1.000 33.41820 916 PHE B CA 1
ATOM 4489 C C . PHE B 1 121 ? 7.72012 17.95841 -23.63397 1.000 35.06640 916 PHE B C 1
ATOM 4490 O O . PHE B 1 121 ? 8.14926 17.77502 -24.77631 1.000 37.14774 916 PHE B O 1
ATOM 4507 N N . TRP B 1 122 ? 8.08050 17.17456 -22.61358 1.000 37.32082 917 TRP B N 1
ATOM 4508 C CA . TRP B 1 122 ? 8.94760 16.01956 -22.83533 1.000 38.97899 917 TRP B CA 1
ATOM 4509 C C . TRP B 1 122 ? 8.32026 15.02961 -23.81061 1.000 39.56583 917 TRP B C 1
ATOM 4510 O O . TRP B 1 122 ? 9.01293 14.47387 -24.67173 1.000 41.87275 917 TRP B O 1
ATOM 4531 N N . ALA B 1 123 ? 7.00726 14.78649 -23.68207 1.000 37.48777 918 ALA B N 1
ATOM 4532 C CA . ALA B 1 123 ? 6.32158 13.88739 -24.60724 1.000 38.20492 918 ALA B CA 1
ATOM 4533 C C . ALA B 1 123 ? 6.39133 14.42466 -26.03341 1.000 40.32859 918 ALA B C 1
ATOM 4534 O O . ALA B 1 123 ? 6.75269 13.69827 -26.96164 1.000 42.70166 918 ALA B O 1
ATOM 4541 N N . PHE B 1 124 ? 6.04176 15.70168 -26.22436 1.000 36.34754 919 PHE B N 1
ATOM 4542 C CA . PHE B 1 124 ? 6.16033 16.33080 -27.53507 1.000 38.51460 919 PHE B CA 1
ATOM 4543 C C . PHE B 1 124 ? 7.49985 15.99405 -28.17771 1.000 41.70435 919 PHE B C 1
ATOM 4544 O O . PHE B 1 124 ? 7.55283 15.50736 -29.31824 1.000 43.94319 919 PHE B O 1
ATOM 4561 N N . LEU B 1 125 ? 8.60131 16.22673 -27.45019 1.000 38.70193 920 LEU B N 1
ATOM 4562 C CA . LEU B 1 125 ? 9.92470 15.89165 -27.98421 1.000 41.81737 920 LEU B CA 1
ATOM 4563 C C . LEU B 1 125 ? 10.05803 14.39584 -28.26133 1.000 42.76275 920 LEU B C 1
ATOM 4564 O O . LEU B 1 125 ? 10.71243 13.99336 -29.22766 1.000 45.81769 920 LEU B O 1
ATOM 4580 N N . LYS B 1 126 ? 9.44786 13.55110 -27.42187 1.000 43.70712 921 LYS B N 1
ATOM 4581 C CA . LYS B 1 126 ? 9.49997 12.10589 -27.63610 1.000 44.72523 921 LYS B CA 1
ATOM 4582 C C . LYS B 1 126 ? 8.53062 11.62760 -28.70963 1.000 45.55439 921 LYS B C 1
ATOM 4583 O O . LYS B 1 126 ? 8.34992 10.40674 -28.84590 1.000 46.28583 921 LYS B O 1
ATOM 4587 N N . TYR B 1 127 ? 7.88032 12.54479 -29.44162 1.000 47.81838 922 TYR B N 1
ATOM 4588 C CA . TYR B 1 127 ? 6.99882 12.15393 -30.54390 1.000 48.73833 922 TYR B CA 1
ATOM 4589 C C . TYR B 1 127 ? 7.07079 13.06848 -31.74955 1.000 50.77553 922 TYR B C 1
ATOM 4590 O O . TYR B 1 127 ? 6.76504 12.61005 -32.85546 1.000 53.04766 922 TYR B O 1
ATOM 4608 N N . SER B 1 128 ? 7.49859 14.31801 -31.60685 1.000 46.44965 923 SER B N 1
ATOM 4609 C CA . SER B 1 128 ? 7.59402 15.21358 -32.75149 1.000 48.64293 923 SER B CA 1
ATOM 4610 C C . SER B 1 128 ? 8.57129 14.67206 -33.78980 1.000 52.79010 923 SER B C 1
ATOM 4611 O O . SER B 1 128 ? 9.61983 14.10826 -33.45639 1.000 54.14595 923 SER B O 1
ATOM 4619 N N . LYS B 1 129 ? 8.22166 14.85101 -35.06730 1.000 50.57293 924 LYS B N 1
ATOM 4620 C CA . LYS B 1 129 ? 9.06703 14.42646 -36.17065 1.000 54.84258 924 LYS B CA 1
ATOM 4621 C C . LYS B 1 129 ? 9.93356 15.55485 -36.72855 1.000 57.43602 924 LYS B C 1
ATOM 4622 O O . LYS B 1 129 ? 10.67716 15.33137 -37.68471 1.000 61.37059 924 LYS B O 1
ATOM 4626 N N . THR B 1 130 ? 9.86507 16.75522 -36.15665 1.000 55.70523 925 THR B N 1
ATOM 4627 C CA . THR B 1 130 ? 10.74840 17.84531 -36.57340 1.000 58.26015 925 THR B CA 1
ATOM 4628 C C . THR B 1 130 ? 10.37864 19.15111 -35.87897 1.000 55.77351 925 THR B C 1
ATOM 4629 O O . THR B 1 130 ? 9.49650 19.88216 -36.33111 1.000 55.10139 925 THR B O 1
ATOM 4633 N N . ASN B 1 132 ? 17.14526 19.29208 -35.42419 1.000 71.65226 927 ASN B N 1
ATOM 4634 C CA . ASN B 1 132 ? 15.97452 19.42965 -34.56367 1.000 66.71784 927 ASN B CA 1
ATOM 4635 C C . ASN B 1 132 ? 15.61093 20.91248 -34.38472 1.000 65.66786 927 ASN B C 1
ATOM 4636 O O . ASN B 1 132 ? 15.85948 21.72757 -35.27999 1.000 68.55685 927 ASN B O 1
ATOM 4639 N N . MET B 1 133 ? 15.01714 21.23691 -33.23154 1.000 62.80559 928 MET B N 1
ATOM 4640 C CA . MET B 1 133 ? 14.53322 22.56996 -32.88204 1.000 61.33183 928 MET B CA 1
ATOM 4641 C C . MET B 1 133 ? 15.43122 23.17386 -31.80270 1.000 61.35783 928 MET B C 1
ATOM 4642 O O . MET B 1 133 ? 16.23317 22.47858 -31.16950 1.000 61.63262 928 MET B O 1
ATOM 4656 N N . GLU B 1 134 ? 15.29275 24.48423 -31.58362 1.000 59.60357 929 GLU B N 1
ATOM 4657 C CA . GLU B 1 134 ? 16.09142 25.18649 -30.57518 1.000 59.86959 929 GLU B CA 1
ATOM 4658 C C . GLU B 1 134 ? 15.32110 25.24838 -29.25447 1.000 55.62850 929 GLU B C 1
ATOM 4659 O O . GLU B 1 134 ? 14.20030 25.76991 -29.21171 1.000 53.39467 929 GLU B O 1
ATOM 4663 N N . ILE B 1 135 ? 15.93141 24.72435 -28.18063 1.000 56.46301 930 ILE B N 1
ATOM 4664 C CA . ILE B 1 135 ? 15.29949 24.56820 -26.87212 1.000 52.49259 930 ILE B CA 1
ATOM 4665 C C . ILE B 1 135 ? 15.97713 25.49649 -25.86684 1.000 52.98980 930 ILE B C 1
ATOM 4666 O O . ILE B 1 135 ? 17.21073 25.51419 -25.76147 1.000 55.7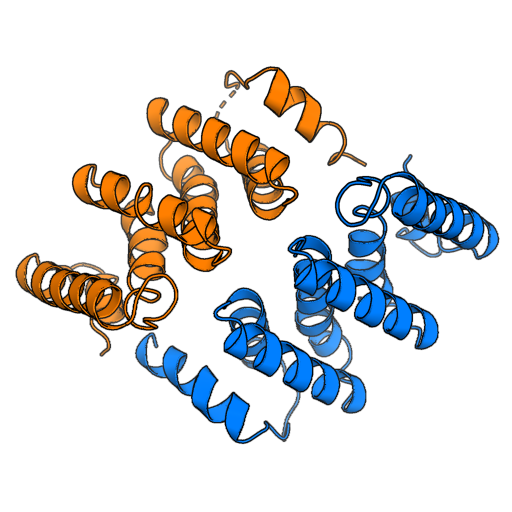5769 930 ILE B O 1
ATOM 4682 N N . GLU B 1 136 ? 15.16674 26.23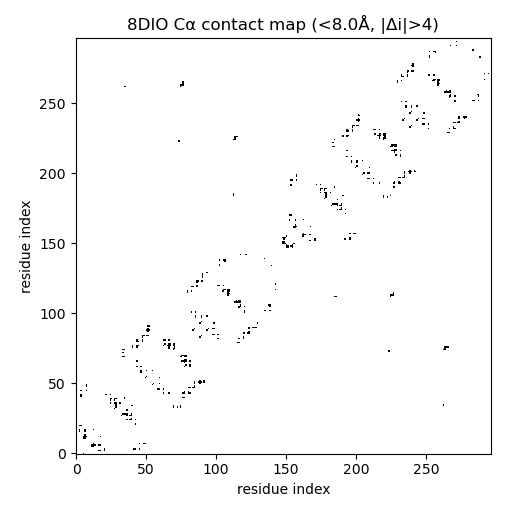744 -25.10657 1.000 50.51531 931 GLU B N 1
ATOM 4683 C CA . GLU B 1 136 ? 15.69285 27.24191 -24.18820 1.000 51.25783 931 GLU B CA 1
ATOM 4684 C C . GLU B 1 136 ? 16.62883 26.58289 -23.17375 1.000 51.25814 931 GLU B C 1
ATOM 4685 O O . GLU B 1 136 ? 16.31338 25.52234 -22.62833 1.000 48.98518 931 GLU B O 1
ATOM 4689 N N . PRO B 1 137 ? 17.80171 27.18476 -22.89919 1.000 51.32977 932 PRO B N 1
ATOM 4690 C CA . PRO B 1 137 ? 18.74647 26.51784 -21.97287 1.000 51.65892 932 PRO B CA 1
ATOM 4691 C C . PRO B 1 137 ? 18.13666 26.14430 -20.62071 1.000 48.16527 932 PRO B C 1
ATOM 4692 O O . PRO B 1 137 ? 18.25974 24.99180 -20.18596 1.000 46.87894 932 PRO B O 1
ATOM 4703 N N . LYS B 1 138 ? 17.47122 27.08287 -19.94564 1.000 52.06366 933 LYS B N 1
ATOM 4704 C CA . LYS B 1 138 ? 16.88026 26.79120 -18.64093 1.000 49.09110 933 LYS B CA 1
ATOM 4705 C C . LYS B 1 138 ? 15.86365 25.65434 -18.72175 1.000 46.01557 933 LYS B C 1
ATOM 4706 O O . LYS B 1 138 ? 15.78922 24.80612 -17.81374 1.000 44.26578 933 LYS B O 1
ATOM 4725 N N . LEU B 1 139 ? 15.04462 25.63423 -19.77701 1.000 46.88214 934 LEU B N 1
ATOM 4726 C CA . LEU B 1 139 ? 14.13993 24.50220 -19.97687 1.000 44.30722 934 LEU B CA 1
ATOM 4727 C C . LEU B 1 139 ? 14.92354 23.23326 -20.29651 1.000 45.28527 934 LEU B C 1
ATOM 4728 O O . LEU B 1 139 ? 14.55058 22.13660 -19.87046 1.000 43.27935 934 LEU B O 1
ATOM 4744 N N . GLN B 1 140 ? 16.01077 23.36348 -21.05418 1.000 47.09446 935 GLN B N 1
ATOM 4745 C CA . GLN B 1 140 ? 16.89865 22.22228 -21.30193 1.000 48.56729 935 GLN B CA 1
ATOM 4746 C C . GLN B 1 140 ? 17.39588 21.58981 -19.99915 1.000 47.58875 935 GLN B C 1
ATOM 4747 O O . GLN B 1 140 ? 17.50861 20.35548 -19.89869 1.000 46.90336 935 GLN B O 1
ATOM 4761 N N . GLU B 1 141 ? 17.73251 22.40865 -18.99696 1.000 48.42477 936 GLU B N 1
ATOM 4762 C CA . GLU B 1 141 ? 18.20632 21.85664 -17.73227 1.000 47.61813 936 GLU B CA 1
ATOM 4763 C C . GLU B 1 141 ? 17.09164 21.09189 -17.02593 1.000 44.10097 936 GLU B C 1
ATOM 4764 O O . GLU B 1 141 ? 17.28355 19.94354 -16.60019 1.000 43.29909 936 GLU B O 1
ATOM 4776 N N . HIS B 1 142 ? 15.89600 21.70430 -16.92381 1.000 45.46120 937 HIS B N 1
ATOM 4777 C CA . HIS B 1 142 ? 14.80713 21.09500 -16.16007 1.000 42.16917 937 HIS B CA 1
ATOM 4778 C C . HIS B 1 142 ? 14.42047 19.73622 -16.71280 1.000 41.21358 937 HIS B C 1
ATOM 4779 O O . HIS B 1 142 ? 13.77986 18.94867 -16.01214 1.000 39.14929 937 HIS B O 1
ATOM 4793 N N . LEU B 1 143 ? 14.77746 19.46652 -17.97241 1.000 45.09907 938 LEU B N 1
ATOM 4794 C CA . LEU B 1 143 ? 14.34408 18.25230 -18.64809 1.000 44.58231 938 LEU B CA 1
ATOM 4795 C C . LEU B 1 143 ? 15.22675 17.05837 -18.30639 1.000 45.63362 938 LEU B C 1
ATOM 4796 O O . LEU B 1 143 ? 14.71529 15.95907 -18.08913 1.000 44.23489 938 LEU B O 1
ATOM 4812 N N . SER B 1 144 ? 16.54869 17.25362 -18.25321 1.000 47.72940 939 SER B N 1
ATOM 4813 C CA . SER B 1 144 ? 17.48591 16.13322 -18.22075 1.000 49.20727 939 SER B CA 1
ATOM 4814 C C . SER B 1 144 ? 17.26385 15.17675 -17.05568 1.000 47.22097 939 SER B C 1
ATOM 4815 O O . SER B 1 144 ? 17.89684 14.11032 -17.03400 1.000 48.41032 939 SER B O 1
ATOM 4819 N N . LYS B 1 145 ? 16.42650 15.53942 -16.07789 1.000 52.50212 940 LYS B N 1
ATOM 4820 C CA . LYS B 1 145 ? 16.10248 14.62276 -14.99137 1.000 50.57960 940 LYS B CA 1
ATOM 4821 C C . LYS B 1 145 ? 14.98777 13.65641 -15.38016 1.000 48.78985 940 LYS B C 1
ATOM 4822 O O . LYS B 1 145 ? 14.94054 12.52797 -14.86999 1.000 48.16318 940 LYS B O 1
ATOM 4826 N N . PHE B 1 146 ? 14.09511 14.06643 -16.28364 1.000 49.54495 941 PHE B N 1
ATOM 4827 C CA . PHE B 1 146 ? 13.06214 13.17855 -16.80670 1.000 48.36889 941 PHE B CA 1
ATOM 4828 C C . PHE B 1 146 ? 13.62446 12.27862 -17.90401 1.000 50.57018 941 PHE B C 1
ATOM 4829 O O . PHE B 1 146 ? 12.99477 12.15435 -18.96350 1.000 50.86093 941 PHE B O 1
ATOM 4833 N N . ARG B 1 147 ? 14.80261 11.68175 -17.68019 1.000 51.40492 942 ARG B N 1
ATOM 4834 C CA . ARG B 1 147 ? 15.41586 10.70210 -18.58089 1.000 53.77980 942 ARG B CA 1
ATOM 4835 C C . ARG B 1 147 ? 15.50690 9.32220 -17.94020 1.000 53.38789 942 ARG B C 1
ATOM 4836 O O . ARG B 1 147 ? 15.03330 8.32891 -18.51171 1.000 53.63837 942 ARG B O 1
ATOM 4840 N N . ARG B 1 148 ? 16.09269 9.23731 -16.74244 1.000 52.78666 943 ARG B N 1
ATOM 4841 C CA . ARG B 1 148 ? 16.01985 8.02430 -15.93348 1.000 51.98370 943 ARG B CA 1
ATOM 4842 C C . ARG B 1 148 ? 14.76937 8.12228 -15.06236 1.000 48.84683 943 ARG B C 1
ATOM 4843 O O . ARG B 1 148 ? 13.74520 8.68706 -15.47918 1.000 47.52895 943 ARG B O 1
#

B-factor: mean 29.76, std 8.96, range [0.0, 74.36]

InterPro domains:
  IPR006607 LARP1-like, DM15 repeat [PF21071] (779-927)
  IPR006607 LARP1-like, DM15 repeat [SM00684] (789-830)
  IPR006607 LARP1-like, DM15 repeat [SM00684] (831-869)
  IPR006607 LARP1-like, DM15 repeat [SM00684] (870-905)
  IPR006630 La-type HTH domain [PF05383] (313-369)
  IPR006630 La-type HTH domain [PS50961] (303-393)
  IPR006630 La-type HTH domain [SM00715] (307-385)
  IPR036388 Winged helix-like DNA-binding domain superfamily [G3DSA:1.10.10.10] (297-389)
  IPR036390 Winged helix DNA-binding domain superfamily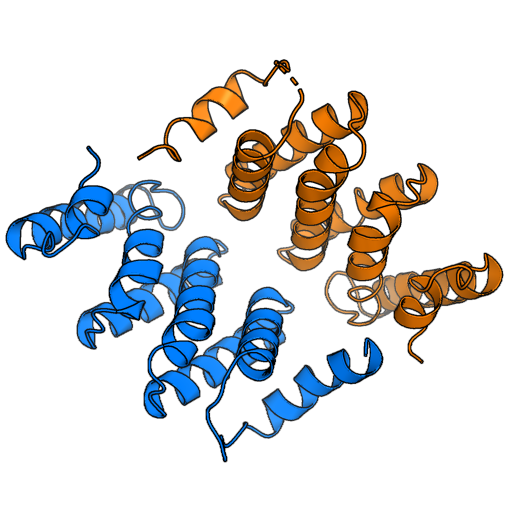 [SSF46785] (303-391)
  IPR045180 La domain containing protein [PTHR22792] (102-977)